Protein AF-0000000066416710 (afdb_homodimer)

Sequence (220 aa):
MKCLDQQCELRVQLLQDLQDFFRKKAEIEMDYSRNLEKLAERFLAKTRSTKDQQFKKDQNVLSPVNCWNLLLNQVKRESRDHTTLSDIYLNNIIPRFVQVSEDSGRLFKKMKCLDQQCELRVQLLQDLQDFFRKKAEIEMDYSRNLEKLAERFLAKTRSTKDQQFKKDQNVLSPVNCWNLLLNQVKRESRDHTTLSDIYLNNIIPRFVQVSEDSGRLFKK

Structure (mmCIF, N/CA/C/O backbone):
data_AF-0000000066416710-model_v1
#
loop_
_entity.id
_entity.type
_entity.pdbx_description
1 polymer 'SLIT-ROBO Rho GTPase activating protein 2'
#
loop_
_atom_site.group_PDB
_atom_site.id
_atom_site.type_symbol
_atom_site.label_atom_id
_atom_site.label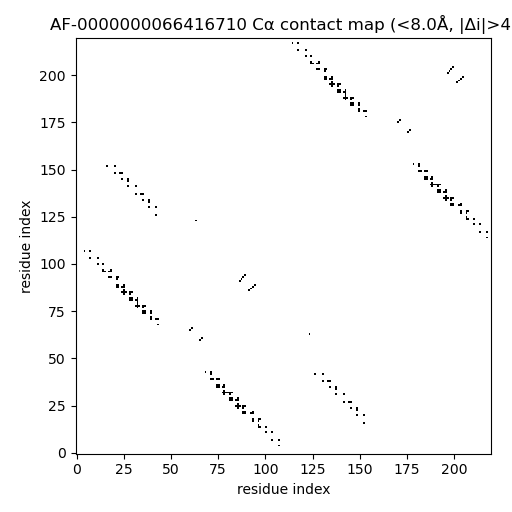_alt_id
_atom_site.label_comp_id
_atom_site.label_asym_id
_atom_site.label_entity_id
_atom_site.label_seq_id
_atom_site.pdbx_PDB_ins_code
_atom_site.Cartn_x
_atom_site.Cartn_y
_atom_site.Cartn_z
_atom_site.occupancy
_atom_site.B_iso_or_equiv
_atom_site.auth_seq_id
_atom_site.auth_comp_id
_atom_site.auth_asym_id
_atom_site.auth_atom_id
_atom_site.pdbx_PDB_model_num
ATOM 1 N N . MET A 1 1 ? 4.344 -41.875 -19.344 1 47.44 1 MET A N 1
ATOM 2 C CA . MET A 1 1 ? 4.949 -40.75 -20.094 1 47.44 1 MET A CA 1
ATOM 3 C C . MET A 1 1 ? 4.016 -3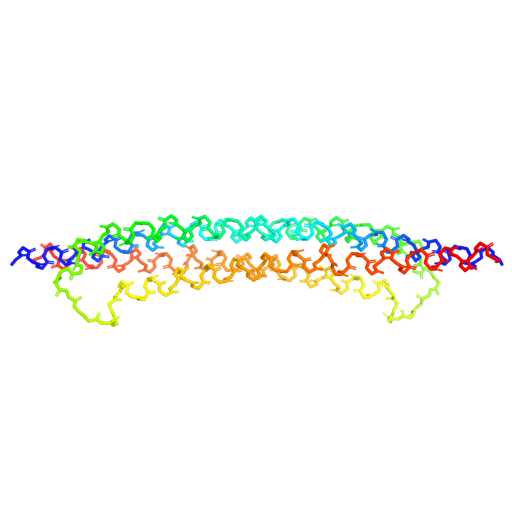9.562 -20.141 1 47.44 1 MET A C 1
ATOM 5 O O . MET A 1 1 ? 4.438 -38.438 -19.891 1 47.44 1 MET A O 1
ATOM 9 N N . LYS A 1 2 ? 2.686 -39.812 -20.438 1 57.19 2 LYS A N 1
ATOM 10 C CA . LYS A 1 2 ? 1.659 -38.812 -20.625 1 57.19 2 LYS A CA 1
ATOM 11 C C . LYS A 1 2 ? 1.357 -38.062 -19.328 1 57.19 2 LYS A C 1
ATOM 13 O O . LYS A 1 2 ? 1.222 -36.844 -19.297 1 57.19 2 LYS A O 1
ATOM 18 N N . CYS A 1 3 ? 1.235 -38.812 -18.297 1 53.5 3 CYS A N 1
ATOM 19 C CA . CYS A 1 3 ? 0.845 -38.281 -17 1 53.5 3 CYS A CA 1
ATOM 20 C C . CYS A 1 3 ? 1.902 -37.312 -16.469 1 53.5 3 CYS A C 1
ATOM 22 O O . CYS A 1 3 ? 1.572 -36.281 -15.914 1 53.5 3 CYS A O 1
ATOM 24 N N . LEU A 1 4 ? 3.213 -37.781 -16.688 1 58.97 4 LEU A N 1
ATOM 25 C CA . LEU A 1 4 ? 4.336 -36.938 -16.297 1 58.97 4 LEU A CA 1
ATOM 26 C C . LEU A 1 4 ? 4.316 -35.625 -17.078 1 58.97 4 LEU A C 1
ATOM 28 O O . LEU A 1 4 ? 4.594 -34.562 -16.516 1 58.97 4 LEU A O 1
ATOM 32 N N . ASP A 1 5 ? 3.648 -35.812 -18.297 1 69.94 5 ASP A N 1
ATOM 33 C CA . ASP A 1 5 ? 3.596 -34.625 -19.188 1 69.94 5 ASP A CA 1
ATOM 34 C C . ASP A 1 5 ? 2.541 -33.625 -18.719 1 69.94 5 ASP A C 1
ATOM 36 O O . ASP A 1 5 ? 2.787 -32.438 -18.703 1 69.94 5 ASP A O 1
ATOM 40 N N . GLN A 1 6 ? 1.438 -34.219 -18.266 1 70.81 6 GLN A N 1
ATOM 41 C CA . GLN A 1 6 ? 0.358 -33.344 -17.844 1 70.81 6 GLN A CA 1
ATOM 42 C C . GLN A 1 6 ? 0.73 -32.594 -16.562 1 70.81 6 GLN A C 1
ATOM 44 O O . GLN A 1 6 ? 0.44 -31.422 -16.406 1 70.81 6 GLN A O 1
ATOM 49 N N . GLN A 1 7 ? 1.409 -33.406 -15.633 1 71.19 7 GLN A N 1
ATOM 50 C CA . GLN A 1 7 ? 1.844 -32.781 -14.383 1 71.19 7 GLN A CA 1
ATOM 51 C C . GLN A 1 7 ? 2.881 -31.688 -14.633 1 71.19 7 GLN A C 1
ATOM 53 O O . GLN A 1 7 ? 2.857 -30.641 -13.977 1 71.19 7 GLN A O 1
ATOM 58 N N . CYS A 1 8 ? 3.736 -31.984 -15.578 1 72.25 8 CYS A N 1
ATOM 59 C CA . CYS A 1 8 ? 4.75 -30.984 -15.93 1 72.25 8 CYS A CA 1
ATOM 60 C C . CYS A 1 8 ? 4.109 -29.75 -16.531 1 72.25 8 CYS A C 1
ATOM 62 O O . CYS A 1 8 ? 4.512 -28.625 -16.234 1 72.25 8 CYS A O 1
ATOM 64 N N . GLU A 1 9 ? 3.092 -29.953 -17.375 1 76.5 9 GLU A N 1
ATOM 65 C CA . GLU A 1 9 ? 2.404 -28.844 -18.016 1 76.5 9 GLU A CA 1
ATOM 66 C C . GLU A 1 9 ? 1.688 -27.969 -16.984 1 76.5 9 GLU A C 1
ATOM 68 O O . GLU A 1 9 ? 1.707 -26.75 -17.078 1 76.5 9 GLU A O 1
ATOM 73 N N . LEU A 1 10 ? 1.124 -28.547 -16.016 1 76.06 10 LEU A N 1
ATOM 74 C CA . LEU A 1 10 ? 0.409 -27.828 -14.969 1 76.06 10 LEU A CA 1
ATOM 75 C C . LEU A 1 10 ? 1.374 -27.016 -14.117 1 76.06 10 LEU A C 1
ATOM 77 O O . LEU A 1 10 ? 1.062 -25.891 -13.719 1 76.06 10 LEU A O 1
ATOM 81 N N . ARG A 1 11 ? 2.555 -27.547 -13.898 1 76.56 11 ARG A N 1
ATOM 82 C CA . ARG A 1 11 ? 3.572 -26.859 -13.109 1 76.56 11 ARG A CA 1
ATOM 83 C C . ARG A 1 11 ? 4.098 -25.625 -13.852 1 76.56 11 ARG A C 1
ATOM 85 O O . ARG A 1 11 ? 4.285 -24.562 -13.25 1 76.56 11 ARG A O 1
ATOM 92 N N . VAL A 1 12 ? 4.293 -25.844 -15.133 1 81.94 12 VAL A N 1
ATOM 93 C CA . VAL A 1 12 ? 4.797 -24.75 -15.953 1 81.94 12 VAL A CA 1
ATOM 94 C C . VAL A 1 12 ? 3.754 -23.641 -16.031 1 81.94 12 VAL A C 1
ATOM 96 O O . VAL A 1 12 ? 4.094 -22.453 -15.961 1 81.94 12 VAL A O 1
ATOM 99 N N . GLN A 1 13 ? 2.545 -24.062 -16.141 1 85.69 13 GLN A N 1
ATOM 100 C CA . GLN A 1 13 ? 1.469 -23.078 -16.188 1 85.69 13 GLN A CA 1
ATOM 101 C C . GLN A 1 13 ? 1.371 -22.297 -14.883 1 85.69 13 GLN A C 1
ATOM 103 O O . GLN A 1 13 ? 1.13 -21.094 -14.883 1 85.69 13 GLN A O 1
ATOM 108 N N . LEU A 1 14 ? 1.543 -23.016 -13.797 1 86 14 LEU A N 1
ATOM 109 C CA . LEU A 1 14 ? 1.496 -22.375 -12.484 1 86 14 LEU A CA 1
ATOM 110 C C . LEU A 1 14 ? 2.635 -21.359 -12.336 1 86 14 LEU A C 1
ATOM 112 O O . LEU A 1 14 ? 2.432 -20.266 -11.82 1 86 14 LEU A O 1
ATOM 116 N N . LEU A 1 15 ? 3.738 -21.719 -12.805 1 87.94 15 LEU A N 1
ATOM 117 C CA . LEU A 1 15 ? 4.898 -20.828 -12.734 1 87.94 15 LEU A CA 1
ATOM 118 C C . LEU A 1 15 ? 4.684 -19.594 -13.586 1 87.94 15 LEU A C 1
ATOM 120 O O . LEU A 1 15 ? 5.098 -18.5 -13.203 1 87.94 15 LEU A O 1
ATOM 124 N N . GLN A 1 16 ? 4.051 -19.766 -14.711 1 91.25 16 GLN A N 1
ATOM 125 C CA . GLN A 1 16 ? 3.734 -18.625 -15.578 1 91.25 16 GLN A CA 1
ATOM 126 C C . GLN A 1 16 ? 2.719 -17.703 -14.914 1 91.25 16 GLN A C 1
ATOM 128 O O . GLN A 1 16 ? 2.84 -16.484 -14.992 1 91.25 16 GLN A O 1
ATOM 133 N N . ASP A 1 17 ? 1.771 -18.281 -14.305 1 92.88 17 ASP A N 1
ATOM 134 C CA . ASP A 1 17 ? 0.782 -17.484 -13.586 1 92.88 17 ASP A CA 1
ATOM 135 C C . ASP A 1 17 ? 1.43 -16.688 -12.445 1 92.88 17 ASP A C 1
ATOM 137 O O . ASP A 1 17 ? 1.095 -15.523 -12.227 1 92.88 17 ASP A O 1
ATOM 141 N N . LEU A 1 18 ? 2.312 -17.312 -11.766 1 93.88 18 LEU A N 1
ATOM 142 C CA . LEU A 1 18 ? 3.01 -16.656 -10.664 1 93.88 18 LEU A CA 1
ATOM 143 C C . LEU A 1 18 ? 3.857 -15.492 -11.18 1 93.88 18 LEU A C 1
ATOM 145 O O . LEU A 1 18 ? 3.881 -14.422 -10.57 1 93.88 18 LEU A O 1
ATOM 149 N N . GLN A 1 19 ? 4.52 -15.711 -12.297 1 95.38 19 GLN A N 1
ATOM 150 C CA . GLN A 1 19 ? 5.305 -14.641 -12.898 1 95.38 19 GLN A CA 1
ATOM 151 C C . GLN A 1 19 ? 4.422 -13.461 -13.281 1 95.38 19 GLN A C 1
ATOM 153 O O . GLN A 1 19 ? 4.742 -12.312 -12.969 1 95.38 19 GLN A O 1
ATOM 158 N N . ASP A 1 20 ? 3.346 -13.742 -13.914 1 96.94 20 ASP A N 1
ATOM 159 C CA . ASP A 1 20 ? 2.422 -12.688 -14.32 1 96.94 20 ASP A CA 1
ATOM 160 C C . ASP A 1 20 ? 1.847 -11.961 -13.109 1 96.94 20 ASP A C 1
ATOM 162 O O . ASP A 1 20 ? 1.701 -10.734 -13.125 1 96.94 20 ASP A O 1
ATOM 166 N N . PHE A 1 21 ? 1.507 -12.711 -12.117 1 97.75 21 PHE A N 1
ATOM 167 C CA . PHE A 1 21 ? 0.965 -12.156 -10.883 1 97.75 21 PHE A CA 1
ATOM 168 C C . PHE A 1 21 ? 1.953 -11.188 -10.25 1 97.75 21 PHE A C 1
ATOM 170 O O . PHE A 1 21 ? 1.602 -10.039 -9.945 1 97.75 21 PHE A O 1
ATOM 177 N N . PHE A 1 22 ? 3.162 -11.578 -10.078 1 98.12 22 PHE A N 1
ATOM 178 C CA . PHE A 1 22 ? 4.133 -10.742 -9.383 1 98.12 22 PHE A CA 1
ATOM 179 C C . PHE A 1 22 ? 4.551 -9.562 -10.25 1 98.12 22 PHE A C 1
ATOM 181 O O . PHE A 1 22 ? 4.922 -8.508 -9.734 1 98.12 22 PHE A O 1
ATOM 188 N N . ARG A 1 23 ? 4.492 -9.734 -11.57 1 98.19 23 ARG A N 1
ATOM 189 C CA . ARG A 1 23 ? 4.734 -8.594 -12.445 1 98.19 23 ARG A CA 1
ATOM 190 C C . ARG A 1 23 ? 3.688 -7.504 -12.227 1 98.19 23 ARG A C 1
ATOM 192 O O . ARG A 1 23 ? 4.027 -6.328 -12.078 1 98.19 23 ARG A O 1
ATOM 199 N N . LYS A 1 24 ? 2.479 -7.934 -12.156 1 98.62 24 LYS A N 1
ATOM 200 C CA . LYS A 1 24 ? 1.394 -6.977 -11.953 1 98.62 24 LYS A CA 1
ATOM 201 C C . LYS A 1 24 ? 1.428 -6.398 -10.539 1 98.62 24 LYS A C 1
ATOM 203 O O . LYS A 1 24 ? 1.164 -5.211 -10.344 1 98.62 24 LYS A O 1
ATOM 208 N N . LYS A 1 25 ? 1.761 -7.246 -9.594 1 98.69 25 LYS A N 1
ATOM 209 C CA . LYS A 1 25 ? 1.896 -6.754 -8.227 1 98.69 25 LYS A CA 1
ATOM 210 C C . LYS A 1 25 ? 2.992 -5.695 -8.133 1 98.69 25 LYS A C 1
ATOM 212 O O . LYS A 1 25 ? 2.84 -4.699 -7.426 1 98.69 25 LYS A O 1
ATOM 217 N N . ALA A 1 26 ? 4.062 -5.926 -8.875 1 98.69 26 ALA A N 1
ATOM 218 C CA . ALA A 1 26 ? 5.152 -4.953 -8.906 1 98.69 26 ALA A CA 1
ATOM 219 C C . ALA A 1 26 ? 4.68 -3.613 -9.453 1 98.69 26 ALA A C 1
ATOM 221 O O . ALA A 1 26 ? 5.035 -2.557 -8.922 1 98.69 26 ALA A O 1
ATOM 222 N N . GLU A 1 27 ? 3.912 -3.621 -10.469 1 98.75 27 GLU A N 1
ATOM 223 C CA . GLU A 1 27 ? 3.369 -2.402 -11.062 1 98.75 27 GLU A CA 1
ATOM 224 C C . GLU A 1 27 ? 2.477 -1.658 -10.078 1 98.75 27 GLU A C 1
ATOM 226 O O . GLU A 1 27 ? 2.555 -0.433 -9.961 1 98.75 27 GLU A O 1
ATOM 231 N N . ILE A 1 28 ? 1.652 -2.365 -9.406 1 98.88 28 ILE A N 1
ATOM 232 C CA . ILE A 1 28 ? 0.731 -1.782 -8.438 1 98.88 28 ILE A CA 1
ATOM 233 C C . ILE A 1 28 ? 1.52 -1.128 -7.305 1 98.88 28 ILE A C 1
ATOM 235 O O . ILE A 1 28 ? 1.223 0.001 -6.902 1 98.88 28 ILE A O 1
ATOM 239 N N . GLU A 1 29 ? 2.543 -1.861 -6.809 1 98.81 29 GLU A N 1
ATOM 240 C CA . GLU A 1 29 ? 3.383 -1.324 -5.746 1 98.81 29 GLU A CA 1
ATOM 241 C C . GLU A 1 29 ? 4.098 -0.053 -6.195 1 98.81 29 GLU A C 1
ATOM 243 O O . GLU A 1 29 ? 4.215 0.905 -5.426 1 98.81 29 GLU A O 1
ATOM 248 N N . MET A 1 30 ? 4.539 -0.043 -7.391 1 98.75 30 MET A N 1
ATOM 249 C CA . MET A 1 30 ? 5.246 1.113 -7.934 1 98.75 30 MET A CA 1
ATOM 250 C C . MET A 1 30 ? 4.309 2.311 -8.062 1 98.75 30 MET A C 1
ATOM 252 O O . MET A 1 30 ? 4.684 3.436 -7.723 1 98.75 30 MET A O 1
ATOM 256 N N . ASP A 1 31 ? 3.166 2.078 -8.578 1 98.81 31 ASP A N 1
ATOM 257 C CA . ASP A 1 31 ? 2.184 3.148 -8.727 1 98.81 31 ASP A CA 1
ATOM 258 C C . ASP A 1 31 ? 1.796 3.725 -7.363 1 98.81 31 ASP A C 1
ATOM 260 O O . ASP A 1 31 ? 1.66 4.941 -7.215 1 98.81 31 ASP A O 1
ATOM 264 N N . TYR A 1 32 ? 1.574 2.902 -6.43 1 98.88 32 TYR A N 1
ATOM 265 C CA . TYR A 1 32 ? 1.278 3.301 -5.059 1 98.88 32 TYR A CA 1
ATOM 266 C C . TYR A 1 32 ? 2.41 4.141 -4.477 1 98.88 32 TYR A C 1
ATOM 268 O O . TYR A 1 32 ? 2.172 5.219 -3.928 1 98.88 32 TYR A O 1
ATOM 276 N N . SER A 1 33 ? 3.629 3.641 -4.672 1 98.81 33 SER A N 1
ATOM 277 C CA . SER A 1 33 ? 4.82 4.348 -4.207 1 98.81 33 SER A CA 1
ATOM 278 C C . SER A 1 33 ? 4.906 5.746 -4.812 1 98.81 33 SER A C 1
ATOM 280 O O . SER A 1 33 ? 5.125 6.723 -4.094 1 98.81 33 SER A O 1
ATOM 282 N N . ARG A 1 34 ? 4.703 5.848 -6.07 1 98.75 34 ARG A N 1
ATOM 283 C CA . ARG A 1 34 ? 4.793 7.117 -6.777 1 98.75 34 ARG A CA 1
ATOM 284 C C . ARG A 1 34 ? 3.756 8.109 -6.258 1 98.75 34 ARG A C 1
ATOM 286 O O . ARG A 1 34 ? 4.059 9.289 -6.074 1 98.75 34 ARG A O 1
ATOM 293 N N . ASN A 1 35 ? 2.566 7.617 -6.02 1 98.75 35 ASN A N 1
ATOM 294 C CA . ASN A 1 35 ? 1.495 8.477 -5.535 1 98.75 35 ASN A CA 1
ATOM 295 C C . ASN A 1 35 ? 1.774 8.977 -4.121 1 98.75 35 ASN A C 1
ATOM 297 O O . ASN A 1 35 ? 1.508 10.141 -3.801 1 98.75 35 ASN A O 1
ATOM 301 N N . LEU A 1 36 ? 2.316 8.117 -3.279 1 98.62 36 LEU A N 1
ATOM 302 C CA . LEU A 1 36 ? 2.701 8.523 -1.931 1 98.62 36 LEU A CA 1
ATOM 303 C C . LEU A 1 36 ? 3.814 9.562 -1.97 1 98.62 36 LEU A C 1
ATOM 305 O O . LEU A 1 36 ? 3.785 10.539 -1.212 1 98.62 36 LEU A O 1
ATOM 309 N N . GLU A 1 37 ? 4.77 9.328 -2.873 1 98.5 37 GLU A N 1
ATOM 310 C CA . GLU A 1 37 ? 5.887 10.258 -3.004 1 98.5 37 GLU A CA 1
ATOM 311 C C . GLU A 1 37 ? 5.406 11.633 -3.453 1 98.5 37 GLU A C 1
ATOM 313 O O . GLU A 1 37 ? 5.793 12.648 -2.875 1 98.5 37 GLU A O 1
ATOM 318 N N . LYS A 1 38 ? 4.57 11.641 -4.441 1 98.44 38 LYS A N 1
ATOM 319 C CA . LYS A 1 38 ? 4 12.891 -4.941 1 98.44 38 LYS A CA 1
ATOM 320 C C . LYS A 1 38 ? 3.229 13.617 -3.846 1 98.44 38 LYS A C 1
ATOM 322 O O . LYS A 1 38 ? 3.334 14.836 -3.713 1 98.44 38 LYS A O 1
ATOM 327 N N . LEU A 1 39 ? 2.477 12.898 -3.064 1 98.25 39 LEU A N 1
ATOM 328 C CA . LEU A 1 39 ? 1.706 13.461 -1.962 1 98.25 39 LEU A CA 1
ATOM 329 C C . LEU A 1 39 ? 2.625 14.102 -0.928 1 98.25 39 LEU A C 1
ATOM 331 O O . LEU A 1 39 ? 2.422 15.258 -0.544 1 98.25 39 LEU A O 1
ATOM 335 N N . ALA A 1 40 ? 3.605 13.375 -0.473 1 97.81 40 ALA A N 1
ATOM 336 C CA . ALA A 1 40 ? 4.531 13.891 0.531 1 97.81 40 ALA A CA 1
ATOM 337 C C . ALA A 1 40 ? 5.258 15.133 0.023 1 97.81 40 ALA A C 1
ATOM 339 O O . ALA A 1 40 ? 5.375 16.125 0.742 1 97.81 40 ALA A O 1
ATOM 340 N N . GLU A 1 41 ? 5.703 15.125 -1.232 1 96.81 41 GLU A N 1
ATOM 341 C CA . GLU A 1 41 ? 6.465 16.219 -1.821 1 96.81 41 GLU A CA 1
ATOM 342 C C . GLU A 1 41 ? 5.621 17.484 -1.915 1 96.81 41 GLU A C 1
ATOM 344 O O . GLU A 1 41 ? 6.121 18.594 -1.685 1 96.81 41 GLU A O 1
ATOM 349 N N . ARG A 1 42 ? 4.406 17.375 -2.297 1 96.12 42 ARG A N 1
ATOM 350 C CA . ARG A 1 42 ? 3.492 18.5 -2.398 1 96.12 42 ARG A CA 1
ATOM 351 C C . ARG A 1 42 ? 3.402 19.25 -1.075 1 96.12 42 ARG A C 1
ATOM 353 O O . ARG A 1 42 ? 3.527 20.484 -1.041 1 96.12 42 ARG A O 1
ATOM 360 N N . PHE A 1 43 ? 3.338 18.547 0.017 1 95.19 43 PHE A N 1
ATOM 361 C CA . PHE A 1 43 ? 3.096 19.203 1.295 1 95.19 43 PHE A CA 1
ATOM 362 C C . PHE A 1 43 ? 4.41 19.578 1.968 1 95.19 43 PHE A C 1
ATOM 364 O O . PHE A 1 43 ? 4.469 20.547 2.729 1 95.19 43 PHE A O 1
ATOM 371 N N . LEU A 1 44 ? 5.469 18.844 1.673 1 92.81 44 LEU A N 1
ATOM 372 C CA . LEU A 1 44 ? 6.789 19.266 2.143 1 92.81 44 LEU A CA 1
ATOM 373 C C . LEU A 1 44 ? 7.184 20.594 1.527 1 92.81 44 LEU A C 1
ATOM 375 O O . LEU A 1 44 ? 7.77 21.453 2.203 1 92.81 44 LEU A O 1
ATOM 379 N N . ALA A 1 45 ? 6.902 20.797 0.284 1 90.88 45 ALA A N 1
ATOM 380 C CA . ALA A 1 45 ? 7.188 22.047 -0.398 1 90.88 45 ALA A CA 1
ATOM 381 C C . ALA A 1 45 ? 6.422 23.203 0.24 1 90.88 45 ALA A C 1
ATOM 383 O O . ALA A 1 45 ? 6.965 24.297 0.421 1 90.88 45 ALA A O 1
ATOM 384 N N . LYS A 1 46 ? 5.215 23 0.639 1 86.06 46 LYS A N 1
ATOM 385 C CA . LYS A 1 46 ? 4.383 24 1.289 1 86.06 46 LYS A CA 1
ATOM 386 C C . LYS A 1 46 ? 4.941 24.375 2.658 1 86.06 46 LYS A C 1
ATOM 388 O O . LYS A 1 46 ? 4.941 25.547 3.035 1 86.06 46 LYS A O 1
ATOM 393 N N . THR A 1 47 ? 5.402 23.391 3.404 1 81.25 47 THR A N 1
ATOM 394 C CA . THR A 1 47 ? 5.945 23.609 4.738 1 81.25 47 THR A CA 1
ATOM 395 C C . THR A 1 47 ? 7.223 24.438 4.672 1 81.25 47 THR A C 1
ATOM 397 O O . THR A 1 47 ? 7.453 25.297 5.523 1 81.25 47 THR A O 1
ATOM 400 N N . ARG A 1 48 ? 8.039 24.219 3.758 1 78.19 48 ARG A N 1
ATOM 401 C CA . ARG A 1 48 ? 9.281 24.953 3.572 1 78.19 48 ARG A CA 1
ATOM 402 C C . ARG A 1 48 ? 9.008 26.422 3.254 1 78.19 48 ARG A C 1
ATOM 404 O O . ARG A 1 48 ? 9.656 27.312 3.795 1 78.19 48 ARG A O 1
ATOM 411 N N . SER A 1 49 ? 8.031 26.609 2.533 1 72.81 49 SER A N 1
ATOM 412 C CA . SER A 1 49 ? 7.66 27.969 2.168 1 72.81 49 SER A CA 1
ATOM 413 C C . SER A 1 49 ? 7.102 28.734 3.367 1 72.81 49 SER A C 1
ATOM 415 O O . SER A 1 49 ? 7.406 29.906 3.557 1 72.81 49 SER A O 1
ATOM 417 N N . THR A 1 50 ? 6.367 28.031 4.293 1 65.69 50 THR A N 1
ATOM 418 C CA . THR A 1 50 ? 5.77 28.625 5.477 1 65.69 50 THR A CA 1
ATOM 419 C C . THR A 1 50 ? 6.816 28.828 6.57 1 65.69 50 THR A C 1
ATOM 421 O O . THR A 1 50 ? 6.793 29.828 7.285 1 65.69 50 THR A O 1
ATOM 424 N N . LYS A 1 51 ? 7.668 27.766 6.875 1 61.91 51 LYS A N 1
ATOM 425 C CA . LYS A 1 51 ? 8.742 27.859 7.863 1 61.91 51 LYS A CA 1
ATOM 426 C C . LYS A 1 51 ? 9.625 29.078 7.613 1 61.91 51 LYS A C 1
ATOM 428 O O . LYS A 1 51 ? 10.008 29.781 8.555 1 61.91 51 LYS A O 1
ATOM 433 N N . ASP A 1 52 ? 10.023 29.188 6.395 1 57.5 52 ASP A N 1
ATOM 434 C CA . ASP A 1 52 ? 10.82 30.359 6.078 1 57.5 52 ASP A CA 1
ATOM 435 C C . ASP A 1 52 ? 10.148 31.641 6.59 1 57.5 52 ASP A C 1
ATOM 437 O O . ASP A 1 52 ? 10.82 32.562 7.027 1 57.5 52 ASP A O 1
ATOM 441 N N . GLN A 1 53 ? 8.828 31.438 6.809 1 54.31 53 GLN A N 1
ATOM 442 C CA . GLN A 1 53 ? 8.109 32.625 7.273 1 54.31 53 GLN A CA 1
ATOM 443 C C . GLN A 1 53 ? 8.016 32.625 8.797 1 54.31 53 GLN A C 1
ATOM 445 O O . GLN A 1 53 ? 8.062 33.719 9.414 1 54.31 53 GLN A O 1
ATOM 450 N N . GLN A 1 54 ? 7.824 31.281 9.328 1 54 54 GLN A N 1
ATOM 451 C CA . GLN A 1 54 ? 7.551 31.172 10.758 1 54 54 GLN A CA 1
ATOM 452 C C . GLN A 1 54 ? 8.844 31.047 11.555 1 54 54 GLN A C 1
ATOM 454 O O . GLN A 1 54 ? 8.836 31.141 12.789 1 54 54 GLN A O 1
ATOM 459 N N . PHE A 1 55 ? 9.852 30.141 11.117 1 50.97 55 PHE A N 1
ATOM 460 C CA . PHE A 1 55 ? 11.023 29.922 11.953 1 50.97 55 PHE A CA 1
ATOM 461 C C . PHE A 1 55 ? 11.477 31.219 12.609 1 50.97 55 PHE A C 1
ATOM 463 O O . PHE A 1 55 ? 12.398 31.219 13.422 1 50.97 55 PHE A O 1
ATOM 470 N N . LYS A 1 56 ? 11.273 32.344 12.086 1 49.41 56 LYS A N 1
ATOM 471 C CA . LYS A 1 56 ? 11.93 33.344 12.898 1 49.41 56 LYS A CA 1
ATOM 472 C C . LYS A 1 56 ? 11.43 33.312 14.344 1 49.41 56 LYS A C 1
ATOM 474 O O . LYS A 1 56 ? 12.117 33.781 15.258 1 49.41 56 LYS A O 1
ATOM 479 N N . LYS A 1 57 ? 10.164 32.844 14.609 1 48.53 57 LYS A N 1
ATOM 480 C CA . LYS A 1 57 ? 9.758 33.188 15.969 1 48.53 57 LYS A CA 1
ATOM 481 C C . LYS A 1 57 ? 9.812 31.969 16.891 1 48.53 57 LYS A C 1
ATOM 483 O O . LYS A 1 57 ? 10.227 32.094 18.047 1 48.53 57 LYS A O 1
ATOM 488 N N . ASP A 1 58 ? 8.961 30.781 16.828 1 51.44 58 ASP A N 1
ATOM 489 C CA . ASP A 1 58 ? 8.656 29.859 17.922 1 51.44 58 ASP A CA 1
ATOM 490 C C . ASP A 1 58 ? 9.484 28.578 17.812 1 51.44 58 ASP A C 1
ATOM 492 O O . ASP A 1 58 ? 9.367 27.844 16.828 1 51.44 58 ASP A O 1
ATOM 496 N N . GLN A 1 59 ? 10.711 28.406 18.469 1 47.16 59 GLN A N 1
ATOM 497 C CA . GLN A 1 59 ? 11.703 27.359 18.719 1 47.16 59 GLN A CA 1
ATOM 498 C C . GLN A 1 59 ? 11.047 26.094 19.266 1 47.16 59 GLN A C 1
ATOM 500 O O . GLN A 1 59 ? 11.742 25.141 19.641 1 47.16 59 GLN A O 1
ATOM 505 N N . ASN A 1 60 ? 9.758 25.938 19.75 1 49.06 60 ASN A N 1
ATOM 506 C CA . ASN A 1 60 ? 9.289 24.781 20.5 1 49.06 60 ASN A CA 1
ATOM 507 C C . ASN A 1 60 ? 9.188 23.531 19.641 1 49.06 60 ASN A C 1
ATOM 509 O O . ASN A 1 60 ? 8.523 23.547 18.594 1 49.06 60 ASN A O 1
ATOM 513 N N . VAL A 1 61 ? 10.07 22.594 19.656 1 49.91 61 VAL A N 1
ATOM 514 C CA . VAL A 1 61 ? 10.297 21.312 19.016 1 49.91 61 VAL A CA 1
ATOM 515 C C . VAL A 1 61 ? 8.961 20.609 18.766 1 49.91 61 VAL A C 1
ATOM 517 O O . VAL A 1 61 ? 8.758 20 17.703 1 49.91 61 VAL A O 1
ATOM 520 N N . LEU A 1 62 ? 8.062 20.297 19.922 1 54.19 62 LEU A N 1
ATOM 521 C CA . LEU A 1 62 ? 6.805 19.578 19.781 1 54.19 62 LEU A CA 1
ATOM 522 C C . LEU A 1 62 ? 5.77 20.422 19.047 1 54.19 62 LEU A C 1
ATOM 524 O O . LEU A 1 62 ? 4.566 20.297 19.297 1 54.19 62 LEU A O 1
ATOM 528 N N . SER A 1 63 ? 6.172 21.234 18.172 1 73.31 63 SER A N 1
ATOM 529 C CA . SER A 1 63 ? 5.395 22.188 17.391 1 73.31 63 SER A CA 1
ATOM 530 C C . SER A 1 63 ? 4.531 21.484 16.359 1 73.31 63 SER A C 1
ATOM 532 O O . SER A 1 63 ? 4.879 20.406 15.883 1 73.31 63 SER A O 1
ATOM 534 N N . PRO A 1 64 ? 3.291 21.562 16.391 1 76.62 64 PRO A N 1
ATOM 535 C CA . PRO A 1 64 ? 2.396 21.047 15.344 1 76.62 64 PRO A CA 1
ATOM 536 C C . PRO A 1 64 ? 3.072 20.953 13.977 1 76.62 64 PRO A C 1
ATOM 538 O O . PRO A 1 64 ? 2.809 20.016 13.219 1 76.62 64 PRO A O 1
ATOM 541 N N . VAL A 1 65 ? 4.152 21.75 13.828 1 75.56 65 VAL A N 1
ATOM 542 C CA . VAL A 1 65 ? 4.848 21.766 12.547 1 75.56 65 VAL A CA 1
ATOM 543 C C . VAL A 1 65 ? 5.832 20.594 12.477 1 75.56 65 VAL A C 1
ATOM 545 O O . VAL A 1 65 ? 5.984 19.969 11.43 1 75.56 65 VAL A O 1
ATOM 548 N N . ASN A 1 66 ? 6.457 20.328 13.617 1 81.88 66 ASN A N 1
ATOM 549 C CA . ASN A 1 66 ? 7.379 19.203 13.672 1 81.88 66 ASN A CA 1
ATOM 550 C C . ASN A 1 66 ? 6.652 17.875 13.484 1 81.88 66 ASN A C 1
ATOM 552 O O . ASN A 1 66 ? 7.137 17 12.773 1 81.88 66 ASN A O 1
ATOM 556 N N . CYS A 1 67 ? 5.551 17.766 14.172 1 83.44 67 CYS A N 1
ATOM 557 C CA . CYS A 1 67 ? 4.75 16.547 14.016 1 83.44 67 CYS A CA 1
ATOM 558 C C . CYS A 1 67 ? 4.316 16.359 12.57 1 83.44 67 CYS A C 1
ATOM 560 O O . CYS A 1 67 ? 4.332 15.25 12.055 1 83.44 67 CYS A O 1
ATOM 562 N N . TRP A 1 68 ? 3.982 17.438 11.906 1 89.62 68 TRP A N 1
ATOM 563 C CA . TRP A 1 68 ? 3.596 17.438 10.5 1 89.62 68 TRP A CA 1
ATOM 564 C C . TRP A 1 68 ? 4.754 16.969 9.625 1 89.62 68 TRP A C 1
ATOM 566 O O . TRP A 1 68 ? 4.582 16.109 8.758 1 89.62 68 TRP A O 1
ATOM 576 N N . ASN A 1 69 ? 5.879 17.406 9.914 1 87.69 69 ASN A N 1
ATOM 577 C CA . ASN A 1 69 ? 7.066 17.016 9.164 1 87.69 69 ASN A CA 1
ATOM 578 C C . ASN A 1 69 ? 7.395 15.531 9.359 1 87.69 69 ASN A C 1
ATOM 580 O O . ASN A 1 69 ? 7.801 14.852 8.414 1 87.69 69 ASN A O 1
ATOM 584 N N . LEU A 1 70 ? 7.254 15.102 10.555 1 90.69 70 LEU A N 1
ATOM 585 C CA . LEU A 1 70 ? 7.492 13.695 10.844 1 90.69 70 LEU A CA 1
ATOM 586 C C . LEU A 1 70 ? 6.523 12.805 10.07 1 90.69 70 LEU A C 1
ATOM 588 O O . LEU A 1 70 ? 6.926 11.781 9.516 1 90.69 70 LEU A O 1
ATOM 592 N N . LEU A 1 71 ? 5.266 13.211 10.023 1 94.38 71 LEU A N 1
ATOM 593 C CA . LEU A 1 71 ? 4.246 12.469 9.289 1 94.38 71 LEU A CA 1
ATOM 594 C C . LEU A 1 71 ? 4.602 12.375 7.812 1 94.38 71 LEU A C 1
ATOM 596 O O . LEU A 1 71 ? 4.562 11.289 7.227 1 94.38 71 LEU A O 1
ATOM 600 N N . LEU A 1 72 ? 5.031 13.43 7.242 1 96.31 72 LEU A N 1
ATOM 601 C CA . LEU A 1 72 ? 5.352 13.469 5.82 1 96.31 72 LEU A CA 1
ATOM 602 C C . LEU A 1 72 ? 6.578 12.617 5.516 1 96.31 72 LEU A C 1
ATOM 604 O O . LEU A 1 72 ? 6.621 11.922 4.496 1 96.31 72 LEU A O 1
ATOM 608 N N . ASN A 1 73 ? 7.492 12.664 6.469 1 95.94 73 ASN A N 1
ATOM 609 C CA . ASN A 1 73 ? 8.672 11.828 6.293 1 95.94 73 ASN A CA 1
ATOM 610 C C . ASN A 1 73 ? 8.328 10.344 6.379 1 95.94 73 ASN A C 1
ATOM 612 O O . ASN A 1 73 ? 8.93 9.523 5.68 1 95.94 73 ASN A O 1
ATOM 616 N N . GLN A 1 74 ? 7.453 10.031 7.262 1 96.81 74 GLN A N 1
ATOM 617 C CA . GLN A 1 74 ? 6.992 8.656 7.344 1 96.81 74 GLN A CA 1
ATOM 618 C C . GLN A 1 74 ? 6.336 8.211 6.043 1 96.81 74 GLN A C 1
ATOM 620 O O . GLN A 1 74 ? 6.512 7.074 5.602 1 96.81 74 GLN A O 1
ATOM 625 N N . VAL A 1 75 ? 5.574 9.016 5.391 1 98.44 75 VAL A N 1
ATOM 626 C CA . VAL A 1 75 ? 4.941 8.703 4.117 1 98.44 75 VAL A CA 1
ATOM 627 C C . VAL A 1 75 ? 6.008 8.469 3.049 1 98.44 75 VAL A C 1
ATOM 629 O O . VAL A 1 75 ? 5.902 7.539 2.248 1 98.44 75 VAL A O 1
ATOM 632 N N . LYS A 1 76 ? 7.051 9.25 3.062 1 98.12 76 LYS A N 1
ATOM 633 C CA . LYS A 1 76 ? 8.164 9.062 2.137 1 98.12 76 LYS A CA 1
ATOM 634 C C . LYS A 1 76 ? 8.836 7.711 2.357 1 98.12 76 LYS A C 1
ATOM 636 O O . LYS A 1 76 ? 9.211 7.031 1.396 1 98.12 76 LYS A O 1
ATOM 641 N N . ARG A 1 77 ? 8.984 7.375 3.6 1 98.38 77 ARG A N 1
ATOM 642 C CA . ARG A 1 77 ? 9.57 6.078 3.92 1 98.38 77 ARG A CA 1
ATOM 643 C C . ARG A 1 77 ? 8.695 4.938 3.406 1 98.38 77 ARG A C 1
ATOM 645 O O . ARG A 1 77 ? 9.203 3.973 2.826 1 98.38 77 ARG A O 1
ATOM 652 N N . GLU A 1 78 ? 7.418 5.066 3.648 1 97.88 78 GLU A N 1
ATOM 653 C CA . GLU A 1 78 ? 6.477 4.078 3.129 1 97.88 78 GLU A CA 1
ATOM 654 C C . GLU A 1 78 ? 6.59 3.955 1.612 1 97.88 78 GLU A C 1
ATOM 656 O O . GLU A 1 78 ? 6.598 2.848 1.073 1 97.88 78 GLU A O 1
ATOM 661 N N . SER A 1 79 ? 6.676 5.055 0.962 1 98.75 79 SER A N 1
ATOM 662 C CA . SER A 1 79 ? 6.848 5.066 -0.487 1 98.75 79 SER A CA 1
ATOM 663 C C . SER A 1 79 ? 8.094 4.297 -0.903 1 98.75 79 SER A C 1
ATOM 665 O O . SER A 1 79 ? 8.039 3.432 -1.778 1 98.75 79 SER A O 1
ATOM 667 N N . ARG A 1 80 ? 9.211 4.539 -0.283 1 98.44 80 ARG A N 1
ATOM 668 C CA . ARG A 1 80 ? 10.477 3.875 -0.598 1 98.44 80 ARG A CA 1
ATOM 669 C C . ARG A 1 80 ? 10.375 2.371 -0.374 1 98.44 80 ARG A C 1
ATOM 671 O O . ARG A 1 80 ? 10.875 1.583 -1.176 1 98.44 80 ARG A O 1
ATOM 678 N N . ASP A 1 81 ? 9.734 1.973 0.697 1 98.31 81 ASP A N 1
ATOM 679 C CA . ASP A 1 81 ? 9.555 0.556 1.001 1 98.31 81 ASP A CA 1
ATOM 680 C C . ASP A 1 81 ? 8.781 -0.15 -0.111 1 98.31 81 ASP A C 1
ATOM 682 O O . ASP A 1 81 ? 9.133 -1.267 -0.502 1 98.31 81 ASP A O 1
ATOM 686 N N . HIS A 1 82 ? 7.809 0.466 -0.603 1 98.25 82 HIS A N 1
ATOM 687 C CA . HIS A 1 82 ? 7.012 -0.153 -1.656 1 98.25 82 HIS A CA 1
ATOM 688 C C . HIS A 1 82 ? 7.77 -0.178 -2.979 1 98.25 82 HIS A C 1
ATOM 690 O O . HIS A 1 82 ? 7.625 -1.117 -3.766 1 98.25 82 HIS A O 1
ATOM 696 N N . THR A 1 83 ? 8.594 0.893 -3.221 1 98.69 83 THR A N 1
ATOM 697 C CA . THR A 1 83 ? 9.477 0.854 -4.375 1 98.69 83 THR A CA 1
ATOM 698 C C . THR A 1 83 ? 10.43 -0.338 -4.289 1 98.69 83 THR A C 1
ATOM 700 O O . THR A 1 83 ? 10.625 -1.054 -5.273 1 98.69 83 THR A O 1
ATOM 703 N N . THR A 1 84 ? 10.969 -0.553 -3.172 1 98.62 84 THR A N 1
ATOM 704 C CA . THR A 1 84 ? 11.875 -1.671 -2.934 1 98.62 84 THR A CA 1
ATOM 705 C C . THR A 1 84 ? 11.164 -3.002 -3.145 1 98.62 84 THR A C 1
ATOM 707 O O . THR A 1 84 ? 11.719 -3.928 -3.738 1 98.62 84 THR A O 1
ATOM 710 N N . LEU A 1 85 ? 9.945 -3.131 -2.666 1 97.56 85 LEU A N 1
ATOM 711 C CA . LEU A 1 85 ? 9.156 -4.344 -2.848 1 97.56 85 LEU A CA 1
ATOM 712 C C . LEU A 1 85 ? 8.938 -4.637 -4.328 1 97.56 85 LEU A C 1
ATOM 714 O O . LEU A 1 85 ? 9.117 -5.773 -4.773 1 97.56 85 LEU A O 1
ATOM 718 N N . SER A 1 86 ? 8.547 -3.596 -5.055 1 98.5 86 SER A N 1
ATOM 719 C CA . SER A 1 86 ? 8.391 -3.736 -6.496 1 98.5 86 SER A CA 1
ATOM 720 C C . SER A 1 86 ? 9.664 -4.27 -7.141 1 98.5 86 SER A C 1
ATOM 722 O O . SER A 1 86 ? 9.617 -5.215 -7.934 1 98.5 86 SER A O 1
ATOM 724 N N . ASP A 1 87 ? 10.758 -3.73 -6.73 1 98.31 87 ASP A N 1
ATOM 725 C CA . ASP A 1 87 ? 12.055 -4.141 -7.266 1 98.31 87 ASP A CA 1
ATOM 726 C C . ASP A 1 87 ? 12.352 -5.598 -6.93 1 98.31 87 ASP A C 1
ATOM 728 O O . ASP A 1 87 ? 12.883 -6.336 -7.762 1 98.31 87 ASP A O 1
ATOM 732 N N . ILE A 1 88 ? 12.141 -6.031 -5.785 1 98.44 88 ILE A N 1
ATOM 733 C CA . ILE A 1 88 ? 12.383 -7.398 -5.344 1 98.44 88 ILE A CA 1
ATOM 734 C C . ILE A 1 88 ? 11.539 -8.367 -6.172 1 98.44 88 ILE A C 1
ATOM 736 O O . ILE A 1 88 ? 12.016 -9.422 -6.582 1 98.44 88 ILE A O 1
ATOM 740 N N . TYR A 1 89 ? 10.273 -7.973 -6.473 1 98.12 89 TYR A N 1
ATOM 741 C CA . TYR A 1 89 ? 9.422 -8.812 -7.309 1 98.12 89 TYR A CA 1
ATOM 742 C C . TYR A 1 89 ? 10.023 -8.984 -8.695 1 98.12 89 TYR A C 1
ATOM 744 O O . TYR A 1 89 ? 10.148 -10.102 -9.195 1 98.12 89 TYR A O 1
ATOM 752 N N . LEU A 1 90 ? 10.414 -7.891 -9.258 1 98.12 90 LEU A N 1
ATOM 753 C CA . LEU A 1 90 ? 10.852 -7.859 -10.648 1 98.12 90 LEU A CA 1
ATOM 754 C C . LEU A 1 90 ? 12.227 -8.5 -10.805 1 98.12 90 LEU A C 1
ATOM 756 O O . LEU A 1 90 ? 12.484 -9.203 -11.781 1 98.12 90 LEU A O 1
ATOM 760 N N . ASN A 1 91 ? 13.047 -8.344 -9.781 1 97.31 91 ASN A N 1
ATOM 761 C CA . ASN A 1 91 ? 14.461 -8.664 -10 1 97.31 91 ASN A CA 1
ATOM 762 C C . ASN A 1 91 ? 14.891 -9.875 -9.18 1 97.31 91 ASN A C 1
ATOM 764 O O . ASN A 1 91 ? 15.977 -10.422 -9.406 1 97.31 91 ASN A O 1
ATOM 768 N N . ASN A 1 92 ? 14.125 -10.25 -8.258 1 95.69 92 ASN A N 1
ATOM 769 C CA . ASN A 1 92 ? 14.508 -11.383 -7.418 1 95.69 92 ASN A CA 1
ATOM 770 C C . ASN A 1 92 ? 13.508 -12.531 -7.539 1 95.69 92 ASN A C 1
ATOM 772 O O . ASN A 1 92 ? 13.883 -13.664 -7.852 1 95.69 92 ASN A O 1
ATOM 776 N N . ILE A 1 93 ? 12.273 -12.266 -7.496 1 95.75 93 ILE A N 1
ATOM 777 C CA . ILE A 1 93 ? 11.258 -13.312 -7.41 1 95.75 93 ILE A CA 1
ATOM 778 C C . ILE A 1 93 ? 10.977 -13.875 -8.805 1 95.75 93 ILE A C 1
ATOM 780 O O . ILE A 1 93 ? 11.117 -15.078 -9.031 1 95.75 93 ILE A O 1
ATOM 784 N N . ILE A 1 94 ? 10.68 -13.023 -9.766 1 96.56 94 ILE A N 1
ATOM 785 C CA . ILE A 1 94 ? 10.273 -13.445 -11.102 1 96.56 94 ILE A CA 1
ATOM 786 C C . ILE A 1 94 ? 11.406 -14.219 -11.766 1 96.56 94 ILE A C 1
ATOM 788 O O . ILE A 1 94 ? 11.195 -15.305 -12.312 1 96.56 94 ILE A O 1
ATOM 792 N N . PRO A 1 95 ? 12.656 -13.734 -11.719 1 95.94 95 PRO A N 1
ATOM 793 C CA . PRO A 1 95 ? 13.75 -14.492 -12.344 1 95.94 95 PRO A CA 1
ATOM 794 C C . PRO A 1 95 ? 13.883 -15.906 -11.781 1 95.94 95 PRO A C 1
ATOM 796 O O . PRO A 1 95 ? 14.25 -16.828 -12.516 1 95.94 95 PRO A O 1
ATOM 799 N N . ARG A 1 96 ? 13.539 -16.188 -10.508 1 93.62 96 ARG A N 1
ATOM 800 C CA . ARG A 1 96 ? 13.602 -17.516 -9.906 1 93.62 96 ARG A CA 1
ATOM 801 C C . ARG A 1 96 ? 12.539 -18.438 -10.508 1 93.62 96 ARG A C 1
ATOM 803 O O . ARG A 1 96 ? 12.789 -19.625 -10.734 1 93.62 96 ARG A O 1
ATOM 810 N N . PHE A 1 97 ? 11.359 -17.906 -10.805 1 91.12 97 PHE A N 1
ATOM 811 C CA . PHE A 1 97 ? 10.32 -18.688 -11.461 1 91.12 97 PHE A CA 1
ATOM 812 C C . PHE A 1 97 ? 10.742 -19.078 -12.875 1 91.12 97 PHE A C 1
ATOM 814 O O . PHE A 1 97 ? 10.484 -20.203 -13.312 1 91.12 97 PHE A O 1
ATOM 821 N N . VAL A 1 98 ? 11.391 -18.031 -13.531 1 92.56 98 VAL A N 1
ATOM 822 C CA . VAL A 1 98 ? 11.867 -18.297 -14.891 1 92.56 98 VAL A CA 1
ATOM 823 C C . VAL A 1 98 ? 12.898 -19.422 -14.867 1 92.56 98 VAL A C 1
ATOM 825 O O . VAL A 1 98 ? 12.82 -20.344 -15.672 1 92.56 98 VAL A O 1
ATOM 828 N N . GLN A 1 99 ? 13.812 -19.453 -13.938 1 92.44 99 GLN A N 1
ATOM 829 C CA . GLN A 1 99 ? 14.859 -20.453 -13.805 1 92.44 99 GLN A CA 1
ATOM 830 C C . GLN A 1 99 ? 14.266 -21.828 -13.531 1 92.44 99 GLN A C 1
ATOM 832 O O . GLN A 1 99 ? 14.672 -22.828 -14.148 1 92.44 99 GLN A O 1
ATOM 837 N N . VAL A 1 100 ? 13.336 -21.875 -12.633 1 88.31 100 VAL A N 1
ATOM 838 C CA . VAL A 1 100 ? 12.703 -23.141 -12.281 1 88.31 100 VAL A CA 1
ATOM 839 C C . VAL A 1 100 ? 11.938 -23.70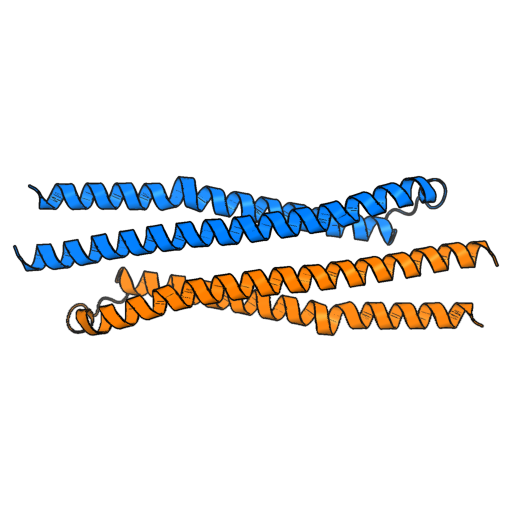3 -13.484 1 88.31 100 VAL A C 1
ATOM 841 O O . VAL A 1 100 ? 11.953 -24.906 -13.734 1 88.31 100 VAL A O 1
ATOM 844 N N . SER A 1 101 ? 11.289 -22.844 -14.242 1 84.94 101 SER A N 1
ATOM 845 C CA . SER A 1 101 ? 10.547 -23.234 -15.438 1 84.94 101 SER A CA 1
ATOM 846 C C . SER A 1 101 ? 11.484 -23.812 -16.5 1 84.94 101 SER A C 1
ATOM 848 O O . SER A 1 101 ? 11.172 -24.828 -17.125 1 84.94 101 SER A O 1
ATOM 850 N N . GLU A 1 102 ? 12.57 -23.219 -16.656 1 85.56 102 GLU A N 1
ATOM 851 C CA . GLU A 1 102 ? 13.547 -23.672 -17.641 1 85.56 102 GLU A CA 1
ATOM 852 C C . GLU A 1 102 ? 14.156 -25.016 -17.219 1 85.56 102 GLU A C 1
ATOM 854 O O . GLU A 1 102 ? 14.359 -25.891 -18.062 1 85.56 102 GLU A O 1
ATOM 859 N N . ASP A 1 103 ? 14.406 -25.203 -15.945 1 84.06 103 ASP A N 1
ATOM 860 C CA . ASP A 1 103 ? 14.969 -26.453 -15.422 1 84.06 103 ASP A CA 1
ATOM 861 C C . ASP A 1 103 ? 13.969 -27.594 -15.555 1 84.06 103 ASP A C 1
ATOM 863 O O . ASP A 1 103 ? 14.352 -28.734 -15.836 1 84.06 103 ASP A O 1
ATOM 867 N N . SER A 1 104 ? 12.727 -27.297 -15.359 1 76.06 104 SER A N 1
ATOM 868 C CA . SER A 1 104 ? 11.68 -28.312 -15.484 1 76.06 104 SER A CA 1
ATOM 869 C C . SER A 1 104 ? 11.516 -28.766 -16.938 1 76.06 104 SER A C 1
ATOM 871 O O . SER A 1 104 ? 11.219 -29.922 -17.203 1 76.06 104 SER A O 1
ATOM 873 N N . GLY A 1 105 ? 11.625 -27.766 -17.844 1 72 105 GLY A N 1
ATOM 874 C CA . GLY A 1 105 ? 11.539 -28.109 -19.266 1 72 105 GLY A CA 1
ATOM 875 C C . GLY A 1 105 ? 12.695 -28.969 -19.734 1 72 105 GLY A C 1
ATOM 876 O O . GLY A 1 105 ? 12.516 -29.828 -20.609 1 72 105 GLY A O 1
ATOM 877 N N . ARG A 1 106 ? 13.844 -28.859 -19.141 1 74.25 106 ARG A N 1
ATOM 878 C CA . ARG A 1 106 ? 15.031 -29.625 -19.516 1 74.25 106 ARG A CA 1
ATOM 879 C C . ARG A 1 106 ? 14.914 -31.078 -19.047 1 74.25 106 ARG A C 1
ATOM 881 O O . ARG A 1 106 ? 15.375 -31.984 -19.734 1 74.25 106 ARG A O 1
ATOM 888 N N . LEU A 1 107 ? 14.273 -31.312 -18.031 1 63.78 107 LEU A N 1
ATOM 889 C CA . LEU A 1 107 ? 14.117 -32.656 -17.516 1 63.78 107 LEU A CA 1
ATOM 890 C C . LEU A 1 107 ? 13.141 -33.469 -18.375 1 63.78 107 LEU A C 1
ATOM 892 O O . LEU A 1 107 ? 13.266 -34.688 -18.484 1 63.78 107 LEU A O 1
ATOM 896 N N . PHE A 1 108 ? 12.18 -32.844 -18.953 1 60.69 108 PHE A N 1
ATOM 897 C CA . PHE A 1 108 ? 11.203 -33.562 -19.766 1 60.69 108 PHE A CA 1
ATOM 898 C C . PHE A 1 108 ? 11.703 -33.719 -21.203 1 60.69 108 PHE A C 1
ATOM 900 O O . PHE A 1 108 ? 11.164 -34.531 -21.953 1 60.69 108 PHE A O 1
ATOM 907 N N . LYS A 1 109 ? 12.523 -32.938 -21.703 1 59.97 109 LYS A N 1
ATOM 908 C CA . LYS A 1 109 ? 13.062 -33.094 -23.031 1 59.97 109 LYS A CA 1
ATOM 909 C C . LYS A 1 109 ? 14.125 -34.188 -23.062 1 59.97 109 LYS A C 1
ATOM 911 O O . LYS A 1 109 ? 14.469 -34.719 -24.125 1 59.97 109 LYS A O 1
ATOM 916 N N . LYS A 1 110 ? 14.586 -34.719 -21.938 1 50.59 110 LYS A N 1
ATOM 917 C CA . LYS A 1 110 ? 15.469 -35.875 -21.984 1 50.59 110 LYS A CA 1
ATOM 918 C C . LYS A 1 110 ? 14.68 -37.188 -21.797 1 50.59 110 LYS A C 1
ATOM 920 O O . LYS A 1 110 ? 13.672 -37.219 -21.094 1 50.59 110 LYS A O 1
ATOM 925 N N . MET B 1 1 ? -3.629 41.031 20.562 1 47.66 1 MET B N 1
ATOM 926 C CA . MET B 1 1 ? -4.789 40.656 19.766 1 47.66 1 MET B CA 1
ATOM 927 C C . MET B 1 1 ? -4.355 40.062 18.438 1 47.66 1 MET B C 1
ATOM 929 O O . MET B 1 1 ? -4.832 39 18.031 1 47.66 1 MET B O 1
ATOM 933 N N . LYS B 1 2 ? -3.395 40.781 17.734 1 57.25 2 LYS B N 1
ATOM 934 C CA . LYS B 1 2 ? -2.92 40.438 16.406 1 57.25 2 LYS B CA 1
ATOM 935 C C . LYS B 1 2 ? -2.139 39.125 16.406 1 57.25 2 LYS B C 1
ATOM 937 O O . LYS B 1 2 ? -2.32 38.281 15.531 1 57.25 2 LYS B O 1
ATOM 942 N N . CYS B 1 3 ? -1.295 38.969 17.375 1 53.53 3 CYS B N 1
ATOM 943 C CA . CYS B 1 3 ? -0.406 37.812 17.453 1 53.53 3 CYS B CA 1
ATOM 944 C C . CYS B 1 3 ? -1.199 36.531 17.656 1 53.53 3 CYS B C 1
ATOM 946 O O . CYS B 1 3 ? -0.896 35.5 17.047 1 53.53 3 CYS B O 1
ATOM 948 N N . LEU B 1 4 ? -2.268 36.688 18.578 1 58.75 4 LEU B N 1
ATOM 949 C CA . LEU B 1 4 ? -3.166 35.562 18.812 1 58.75 4 LEU B CA 1
ATOM 950 C C . LEU B 1 4 ? -3.891 35.156 17.531 1 58.75 4 LEU B C 1
ATOM 952 O O . LEU B 1 4 ? -4.07 33.969 17.25 1 58.75 4 LEU B O 1
ATOM 956 N N . ASP B 1 5 ? -3.977 36.281 16.672 1 69.62 5 ASP B N 1
ATOM 957 C CA . ASP B 1 5 ? -4.691 36.062 15.422 1 69.62 5 ASP B CA 1
ATOM 958 C C . ASP B 1 5 ? -3.83 35.312 14.414 1 69.62 5 ASP B C 1
ATOM 960 O O . ASP B 1 5 ? -4.312 34.406 13.742 1 69.62 5 ASP B O 1
ATOM 964 N N . GLN B 1 6 ? -2.561 35.688 14.445 1 70.88 6 GLN B N 1
ATOM 965 C CA . GLN B 1 6 ? -1.671 35.062 13.484 1 70.88 6 GLN B CA 1
ATOM 966 C C . GLN B 1 6 ? -1.459 33.594 13.836 1 70.88 6 GLN B C 1
ATOM 968 O O . GLN B 1 6 ? -1.434 32.719 12.953 1 70.88 6 GLN B O 1
ATOM 973 N N . GLN B 1 7 ? -1.32 33.344 15.203 1 71.12 7 GLN B N 1
ATOM 974 C CA . GLN B 1 7 ? -1.142 31.953 15.664 1 71.12 7 GLN B CA 1
ATOM 975 C C . GLN B 1 7 ? -2.375 31.109 15.359 1 71.12 7 GLN B C 1
ATOM 977 O O . GLN B 1 7 ? -2.254 29.953 14.969 1 71.12 7 GLN B O 1
ATOM 982 N N . CYS B 1 8 ? -3.514 31.75 15.547 1 72.19 8 CYS B N 1
ATOM 983 C CA . CYS B 1 8 ? -4.758 31.047 15.25 1 72.19 8 CYS B CA 1
ATOM 984 C C . CYS B 1 8 ? -4.871 30.75 13.758 1 72.19 8 CYS B C 1
ATOM 986 O O . CYS B 1 8 ? -5.293 29.656 13.375 1 72.19 8 CYS B O 1
ATOM 988 N N . GLU B 1 9 ? -4.449 31.703 12.906 1 76.5 9 GLU B N 1
ATOM 989 C CA . GLU B 1 9 ? -4.504 31.516 11.461 1 76.5 9 GLU B CA 1
ATOM 990 C C . GLU B 1 9 ? -3.58 30.391 11.016 1 76.5 9 GLU B C 1
ATOM 992 O O . GLU B 1 9 ? -3.939 29.594 10.148 1 76.5 9 GLU B O 1
ATOM 997 N N . LEU B 1 10 ? -2.463 30.281 11.586 1 75.88 10 LEU B N 1
ATOM 998 C CA . LEU B 1 10 ? -1.491 29.25 11.25 1 75.88 10 LEU B CA 1
ATOM 999 C C . LEU B 1 10 ? -2.002 27.875 11.648 1 75.88 10 LEU B C 1
ATOM 1001 O O . LEU B 1 10 ? -1.81 26.891 10.922 1 75.88 10 LEU B O 1
ATOM 1005 N N . ARG B 1 11 ? -2.709 27.797 12.758 1 76.44 11 ARG B N 1
ATOM 1006 C CA . ARG B 1 11 ? -3.27 26.547 13.234 1 76.44 11 ARG B CA 1
ATOM 1007 C C . ARG B 1 11 ? -4.387 26.062 12.312 1 76.44 11 ARG B C 1
ATOM 1009 O O . ARG B 1 11 ? -4.465 24.859 12 1 76.44 11 ARG B O 1
ATOM 1016 N N . VAL B 1 12 ? -5.188 27.031 11.93 1 81.69 12 VAL B N 1
ATOM 1017 C CA . VAL B 1 12 ? -6.301 26.703 11.039 1 81.69 12 VAL B CA 1
ATOM 1018 C C . VAL B 1 12 ? -5.766 26.219 9.695 1 81.69 12 VAL B C 1
ATOM 1020 O O . VAL B 1 12 ? -6.285 25.266 9.109 1 81.69 12 VAL B O 1
ATOM 1023 N N . GLN B 1 13 ? -4.754 26.875 9.266 1 85.44 13 GLN B N 1
ATOM 1024 C CA . GLN B 1 13 ? -4.145 26.484 8 1 85.44 13 GLN B CA 1
ATOM 1025 C C . GLN B 1 13 ? -3.545 25.078 8.086 1 85.44 13 GLN B C 1
ATOM 1027 O O . GLN B 1 13 ? -3.643 24.297 7.145 1 85.44 13 GLN B O 1
ATOM 1032 N N . LEU B 1 14 ? -2.928 24.812 9.203 1 85.81 14 LEU B N 1
ATOM 1033 C CA . LEU B 1 14 ? -2.338 23.5 9.398 1 85.81 14 LEU B CA 1
ATOM 1034 C C . LEU B 1 14 ? -3.414 22.422 9.414 1 85.81 14 LEU B C 1
ATOM 1036 O O . LEU B 1 14 ? -3.238 21.344 8.82 1 85.81 14 LEU B O 1
ATOM 1040 N N . LEU B 1 15 ? -4.477 22.703 10.016 1 87.75 15 LEU B N 1
ATOM 1041 C CA . LEU B 1 15 ? -5.586 21.766 10.078 1 87.75 15 LEU B CA 1
ATOM 1042 C C . LEU B 1 15 ? -6.172 21.516 8.695 1 87.75 15 LEU B C 1
ATOM 1044 O O . LEU B 1 15 ? -6.566 20.391 8.367 1 87.75 15 LEU B O 1
ATOM 1048 N N . GLN B 1 16 ? -6.23 22.547 7.902 1 91.25 16 GLN B N 1
ATOM 1049 C CA . GLN B 1 16 ? -6.711 22.422 6.531 1 91.25 16 GLN B CA 1
ATOM 1050 C C . GLN B 1 16 ? -5.754 21.578 5.695 1 91.25 16 GLN B C 1
ATOM 1052 O O . GLN B 1 16 ? -6.191 20.75 4.895 1 91.25 16 GLN B O 1
ATOM 1057 N N . ASP B 1 17 ? -4.52 21.797 5.871 1 92.81 17 ASP B N 1
ATOM 1058 C CA . ASP B 1 17 ? -3.527 20.984 5.164 1 92.81 17 ASP B CA 1
ATOM 1059 C C . ASP B 1 17 ? -3.631 19.516 5.555 1 92.81 17 ASP B C 1
ATOM 1061 O O . ASP B 1 17 ? -3.523 18.641 4.699 1 92.81 17 ASP B O 1
ATOM 1065 N N . LEU B 1 18 ? -3.818 19.266 6.793 1 93.88 18 LEU B N 1
ATOM 1066 C CA . LEU B 1 18 ? -3.947 17.891 7.277 1 93.88 18 LEU B CA 1
ATOM 1067 C C . LEU B 1 18 ? -5.188 17.234 6.695 1 93.88 18 LEU B C 1
ATOM 1069 O O . LEU B 1 18 ? -5.137 16.062 6.289 1 93.88 18 LEU B O 1
ATOM 1073 N N . GLN B 1 19 ? -6.277 17.984 6.641 1 95.31 19 GLN B N 1
ATOM 1074 C CA . GLN B 1 19 ? -7.496 17.438 6.039 1 95.31 19 GLN B CA 1
ATOM 1075 C C . GLN B 1 19 ? -7.277 17.094 4.57 1 95.31 19 GLN B C 1
ATOM 1077 O O . GLN B 1 19 ? -7.645 16 4.125 1 95.31 19 GLN B O 1
ATOM 1082 N N . ASP B 1 20 ? -6.684 17.984 3.863 1 96.88 20 ASP B N 1
ATOM 1083 C CA . ASP B 1 20 ? -6.41 17.75 2.449 1 96.88 20 ASP B CA 1
ATOM 1084 C C . ASP B 1 20 ? -5.469 16.562 2.262 1 96.88 20 ASP B C 1
ATOM 1086 O O . ASP B 1 20 ? -5.656 15.75 1.35 1 96.88 20 ASP B O 1
ATOM 1090 N N . PHE B 1 21 ? -4.473 16.5 3.092 1 97.75 21 PHE B N 1
ATOM 1091 C CA . PHE B 1 21 ? -3.506 15.414 3.043 1 97.75 21 PHE B CA 1
ATOM 1092 C C . PHE B 1 21 ? -4.195 14.062 3.244 1 97.75 21 PHE B C 1
ATOM 1094 O O . PHE B 1 21 ? -4.023 13.148 2.439 1 97.75 21 PHE B O 1
ATOM 1101 N N . PHE B 1 22 ? -4.969 13.93 4.25 1 98.12 22 PHE B N 1
ATOM 1102 C CA . PHE B 1 22 ? -5.578 12.648 4.562 1 98.12 22 PHE B CA 1
ATOM 1103 C C . PHE B 1 22 ? -6.668 12.305 3.557 1 98.12 22 PHE B C 1
ATOM 1105 O O . PHE B 1 22 ? -6.945 11.125 3.307 1 98.12 22 PHE B O 1
ATOM 1112 N N . ARG B 1 23 ? -7.316 13.328 2.973 1 98.19 23 ARG B N 1
ATOM 1113 C CA . ARG B 1 23 ? -8.258 13.055 1.893 1 98.19 23 ARG B CA 1
ATOM 1114 C C . ARG B 1 23 ? -7.559 12.406 0.704 1 98.19 23 ARG B C 1
ATOM 1116 O O . ARG B 1 23 ? -8.031 11.398 0.174 1 98.19 23 ARG B O 1
ATOM 1123 N N . LYS B 1 24 ? -6.441 12.953 0.367 1 98.62 24 LYS B N 1
ATOM 1124 C CA . LYS B 1 24 ? -5.688 12.406 -0.757 1 98.62 24 LYS B CA 1
ATOM 1125 C C . LYS B 1 24 ? -5.09 11.047 -0.409 1 98.62 24 LYS B C 1
ATOM 1127 O O . LYS B 1 24 ? -5.059 10.148 -1.249 1 98.62 24 LYS B O 1
ATOM 1132 N N . LYS B 1 25 ? -4.637 10.922 0.814 1 98.69 25 LYS B N 1
ATOM 1133 C CA . LYS B 1 25 ? -4.129 9.625 1.248 1 98.69 25 LYS B CA 1
ATOM 1134 C C . LYS B 1 25 ? -5.215 8.555 1.174 1 98.69 25 LYS B C 1
ATOM 1136 O O . LYS B 1 25 ? -4.949 7.422 0.773 1 98.69 25 LYS B O 1
ATOM 1141 N N . ALA B 1 26 ? -6.426 8.961 1.544 1 98.69 26 ALA B N 1
ATOM 1142 C CA . ALA B 1 26 ? -7.551 8.031 1.463 1 98.69 26 ALA B CA 1
ATOM 1143 C C . ALA B 1 26 ? -7.785 7.582 0.025 1 98.69 26 ALA B C 1
ATOM 1145 O O . ALA B 1 26 ? -8.039 6.402 -0.227 1 98.69 26 ALA B O 1
ATOM 1146 N N . GLU B 1 27 ? -7.727 8.453 -0.914 1 98.75 27 GLU B N 1
ATOM 1147 C CA . GLU B 1 27 ? -7.898 8.133 -2.326 1 98.75 27 GLU B CA 1
ATOM 1148 C C . GLU B 1 27 ? -6.824 7.164 -2.809 1 98.75 27 GLU B C 1
ATOM 1150 O O . GLU B 1 27 ? -7.121 6.211 -3.535 1 98.75 27 GLU B O 1
ATOM 1155 N N . ILE B 1 28 ? -5.625 7.406 -2.439 1 98.88 28 ILE B N 1
ATOM 1156 C CA . ILE B 1 28 ? -4.504 6.566 -2.84 1 98.88 28 ILE B CA 1
ATOM 1157 C C . ILE B 1 28 ? -4.688 5.156 -2.279 1 98.88 28 ILE B C 1
ATOM 1159 O O . ILE B 1 28 ? -4.504 4.168 -2.996 1 98.88 28 ILE B O 1
ATOM 1163 N N . GLU B 1 29 ? -5.062 5.086 -0.979 1 98.81 29 GLU B N 1
ATOM 1164 C CA . GLU B 1 29 ? -5.297 3.793 -0.35 1 98.81 29 GLU B CA 1
ATOM 1165 C C . GLU B 1 29 ? -6.422 3.035 -1.05 1 98.81 29 GLU B C 1
ATOM 1167 O O . GLU B 1 29 ? -6.332 1.82 -1.247 1 98.81 29 GLU B O 1
ATOM 1172 N N . MET B 1 30 ? -7.434 3.725 -1.408 1 98.75 30 MET B N 1
ATOM 1173 C CA . MET B 1 30 ? -8.578 3.113 -2.084 1 98.75 30 MET B CA 1
ATOM 1174 C C . MET B 1 30 ? -8.172 2.584 -3.457 1 98.75 30 MET B C 1
ATOM 1176 O O . MET B 1 30 ? -8.562 1.479 -3.838 1 98.75 30 MET B O 1
ATOM 1180 N N . ASP B 1 31 ? -7.48 3.375 -4.188 1 98.81 31 ASP B N 1
ATOM 1181 C CA . ASP B 1 31 ? -7.023 2.959 -5.508 1 98.81 31 ASP B CA 1
ATOM 1182 C C . ASP B 1 31 ? -6.113 1.733 -5.414 1 98.81 31 ASP B C 1
ATOM 1184 O O . ASP B 1 31 ? -6.215 0.816 -6.23 1 98.81 31 ASP B O 1
ATOM 1188 N N . TYR B 1 32 ? -5.227 1.733 -4.512 1 98.88 32 TYR B N 1
ATOM 1189 C CA . TYR B 1 32 ? -4.348 0.601 -4.246 1 98.88 32 TYR B CA 1
ATOM 1190 C C . TYR B 1 32 ? -5.152 -0.648 -3.908 1 98.88 32 TYR B C 1
ATOM 1192 O O . TYR B 1 32 ? -4.926 -1.716 -4.48 1 98.88 32 TYR B O 1
ATOM 1200 N N . SER B 1 33 ? -6.121 -0.465 -3.008 1 98.81 33 SER B N 1
ATOM 1201 C CA . SER B 1 33 ? -7 -1.558 -2.609 1 98.81 33 SER B CA 1
ATOM 1202 C C . SER B 1 33 ? -7.727 -2.148 -3.812 1 98.81 33 SER B C 1
ATOM 1204 O O . SER B 1 33 ? -7.754 -3.367 -3.99 1 98.81 33 SER B O 1
ATOM 1206 N N . ARG B 1 34 ? -8.273 -1.32 -4.617 1 98.75 34 ARG B N 1
ATOM 1207 C CA . ARG B 1 34 ? -9.031 -1.756 -5.789 1 98.75 34 ARG B CA 1
ATOM 1208 C C . ARG B 1 34 ? -8.148 -2.549 -6.746 1 98.75 34 ARG B C 1
ATOM 1210 O O . ARG B 1 34 ? -8.578 -3.572 -7.285 1 98.75 34 ARG B O 1
ATOM 1217 N N . ASN B 1 35 ? -6.941 -2.07 -6.957 1 98.75 35 ASN B N 1
ATOM 1218 C CA . ASN B 1 35 ? -6.023 -2.744 -7.867 1 98.75 35 ASN B CA 1
ATOM 1219 C C . ASN B 1 35 ? -5.605 -4.113 -7.336 1 98.75 35 ASN B C 1
ATOM 1221 O O . ASN B 1 35 ? -5.504 -5.074 -8.102 1 98.75 35 ASN B O 1
ATOM 1225 N N . LEU B 1 36 ? -5.379 -4.215 -6.035 1 98.62 36 LEU B N 1
ATOM 1226 C CA . LEU B 1 36 ? -5.059 -5.496 -5.414 1 98.62 36 LEU B CA 1
ATOM 1227 C C . LEU B 1 36 ? -6.23 -6.465 -5.535 1 98.62 36 LEU B C 1
ATOM 1229 O O . LEU B 1 36 ? -6.035 -7.652 -5.82 1 98.62 36 LEU B O 1
ATOM 1233 N N . GLU B 1 37 ? -7.438 -5.918 -5.32 1 98.5 37 GLU B N 1
ATOM 1234 C CA . GLU B 1 37 ? -8.633 -6.754 -5.414 1 98.5 37 GLU B CA 1
ATOM 1235 C C . GLU B 1 37 ? -8.82 -7.297 -6.828 1 98.5 37 GLU B C 1
ATOM 1237 O O . GLU B 1 37 ? -9.062 -8.492 -7.012 1 98.5 37 GLU B O 1
ATOM 1242 N N . LYS B 1 38 ? -8.68 -6.434 -7.781 1 98.5 38 LYS B N 1
ATOM 1243 C CA . LYS B 1 38 ? -8.789 -6.832 -9.18 1 98.5 38 LYS B CA 1
ATOM 1244 C C . LYS B 1 38 ? -7.754 -7.895 -9.531 1 98.5 38 LYS B C 1
ATOM 1246 O O . LYS B 1 38 ? -8.062 -8.859 -10.234 1 98.5 38 LYS B O 1
ATOM 1251 N N . LEU B 1 39 ? -6.543 -7.73 -9.062 1 98.25 39 LEU B N 1
ATOM 1252 C CA . LEU B 1 39 ? -5.461 -8.68 -9.297 1 98.25 39 LEU B CA 1
ATOM 1253 C C . LEU B 1 39 ? -5.805 -10.047 -8.719 1 98.25 39 LEU B C 1
ATOM 1255 O O . LEU B 1 39 ? -5.719 -11.062 -9.406 1 98.25 39 LEU B O 1
ATOM 1259 N N . ALA B 1 40 ? -6.172 -10.086 -7.461 1 97.88 40 ALA B N 1
ATOM 1260 C CA . ALA B 1 40 ? -6.504 -11.344 -6.805 1 97.88 40 ALA B CA 1
ATOM 1261 C C . ALA B 1 40 ? -7.66 -12.047 -7.508 1 97.88 40 ALA B C 1
ATOM 1263 O O . ALA B 1 40 ? -7.605 -13.25 -7.754 1 97.88 40 ALA B O 1
ATOM 1264 N N . GLU B 1 41 ? -8.703 -11.297 -7.883 1 96.81 41 GLU B N 1
ATOM 1265 C CA . GLU B 1 41 ? -9.898 -11.852 -8.508 1 96.81 41 GLU B CA 1
ATOM 1266 C C . GLU B 1 41 ? -9.578 -12.469 -9.867 1 96.81 41 GLU B C 1
ATOM 1268 O O . GLU B 1 41 ? -10.117 -13.523 -10.227 1 96.81 41 GLU B O 1
ATOM 1273 N N . ARG B 1 42 ? -8.773 -11.844 -10.641 1 96.12 42 ARG B N 1
ATOM 1274 C CA . ARG B 1 42 ? -8.367 -12.344 -11.953 1 96.12 42 ARG B CA 1
ATOM 1275 C C . ARG B 1 42 ? -7.766 -13.742 -11.836 1 96.12 42 ARG B C 1
ATOM 1277 O O . ARG B 1 42 ? -8.148 -14.648 -12.57 1 96.12 42 ARG B O 1
ATOM 1284 N N . PHE B 1 43 ? -6.945 -13.953 -10.844 1 95.12 43 PHE B N 1
ATOM 1285 C CA . PHE B 1 43 ? -6.219 -15.219 -10.773 1 95.12 43 PHE B CA 1
ATOM 1286 C C . PHE B 1 43 ? -7.012 -16.25 -9.977 1 95.12 43 PHE B C 1
ATOM 1288 O O . PHE B 1 43 ? -6.887 -17.453 -10.211 1 95.12 43 PHE B O 1
ATOM 1295 N N . LEU B 1 44 ? -7.844 -15.805 -9.047 1 92.88 44 LEU B N 1
ATOM 1296 C CA . LEU B 1 44 ? -8.75 -16.734 -8.383 1 92.88 44 LEU B CA 1
ATOM 1297 C C . LEU B 1 44 ? -9.727 -17.344 -9.375 1 92.88 44 LEU B C 1
ATOM 1299 O O . LEU B 1 44 ? -10.039 -18.531 -9.289 1 92.88 44 LEU B O 1
ATOM 1303 N N . ALA B 1 45 ? -10.219 -16.578 -10.297 1 90.75 45 ALA B N 1
ATOM 1304 C CA . ALA B 1 45 ? -11.117 -17.062 -11.344 1 90.75 45 ALA B CA 1
ATOM 1305 C C . ALA B 1 45 ? -10.43 -18.125 -12.211 1 90.75 45 ALA B C 1
ATOM 1307 O O . ALA B 1 45 ? -11.039 -19.141 -12.555 1 90.75 45 ALA B O 1
ATOM 1308 N N . LYS B 1 46 ? -9.203 -17.938 -12.523 1 85.94 46 LYS B N 1
ATOM 1309 C CA . LYS B 1 46 ? -8.422 -18.875 -13.32 1 85.94 46 LYS B CA 1
ATOM 1310 C C . LYS B 1 46 ? -8.227 -20.203 -12.578 1 85.94 46 LYS B C 1
ATOM 1312 O O . LYS B 1 46 ? -8.305 -21.281 -13.172 1 85.94 46 LYS B O 1
ATOM 1317 N N . THR B 1 47 ? -7.938 -20.125 -11.266 1 81.12 47 THR B N 1
ATOM 1318 C CA . THR B 1 47 ? -7.711 -21.312 -10.445 1 81.12 47 THR B CA 1
ATOM 1319 C C . THR B 1 47 ? -8.977 -22.156 -10.352 1 81.12 47 THR B C 1
ATOM 1321 O O . THR B 1 47 ? -8.914 -23.391 -10.375 1 81.12 47 THR B O 1
ATOM 1324 N N . ARG B 1 48 ? -10.07 -21.578 -10.219 1 77.75 48 ARG B N 1
ATOM 1325 C CA . ARG B 1 48 ? -11.352 -22.266 -10.141 1 77.75 48 ARG B CA 1
ATOM 1326 C C . ARG B 1 48 ? -11.656 -23.016 -11.438 1 77.75 48 ARG B C 1
ATOM 1328 O O . ARG B 1 48 ? -12.109 -24.156 -11.406 1 77.75 48 ARG B O 1
ATOM 1335 N N . SER B 1 49 ? -11.305 -22.438 -12.453 1 72.69 49 SER B N 1
ATOM 1336 C CA . SER B 1 49 ? -11.523 -23.062 -13.75 1 72.69 49 SER B CA 1
ATOM 1337 C C . SER B 1 49 ? -10.617 -24.266 -13.953 1 72.69 49 SER B C 1
ATOM 1339 O O . SER B 1 49 ? -11.039 -25.297 -14.484 1 72.69 49 SER B O 1
ATOM 1341 N N . THR B 1 50 ? -9.344 -24.203 -13.406 1 65.12 50 THR B N 1
ATOM 1342 C CA . THR B 1 50 ? -8.375 -25.281 -13.531 1 65.12 50 THR B CA 1
ATOM 1343 C C . THR B 1 50 ? -8.672 -26.406 -12.539 1 65.12 50 THR B C 1
ATOM 1345 O O . THR B 1 50 ? -8.477 -27.594 -12.852 1 65.12 50 THR B O 1
ATOM 1348 N N . LYS B 1 51 ? -8.945 -26.078 -11.211 1 61.34 51 LYS B N 1
ATOM 1349 C CA . LYS B 1 51 ? -9.297 -27.062 -10.188 1 61.34 51 LYS B CA 1
ATOM 1350 C C . LYS B 1 51 ? -10.438 -27.953 -10.656 1 61.34 51 LYS B C 1
ATOM 1352 O O . LYS B 1 51 ? -10.406 -29.172 -10.438 1 61.34 51 LYS B O 1
ATOM 1357 N N . ASP B 1 52 ? -11.438 -27.328 -11.133 1 56.59 52 ASP B N 1
ATOM 1358 C CA . ASP B 1 52 ? -12.531 -28.141 -11.656 1 56.59 52 ASP B CA 1
ATOM 1359 C C . ASP B 1 52 ? -12.008 -29.219 -12.594 1 56.59 52 ASP B C 1
ATOM 1361 O O . ASP B 1 52 ? -12.547 -30.328 -12.625 1 56.59 52 ASP B O 1
ATOM 1365 N N . GLN B 1 53 ? -10.758 -28.938 -13.039 1 54.12 53 GLN B N 1
ATOM 1366 C CA . GLN B 1 53 ? -10.203 -29.922 -13.953 1 54.12 53 GLN B CA 1
ATOM 1367 C C . GLN B 1 53 ? -9.312 -30.922 -13.211 1 54.12 53 GLN B C 1
ATOM 1369 O O . GLN B 1 53 ? -9.266 -32.094 -13.57 1 54.12 53 GLN B O 1
ATOM 1374 N N . GLN B 1 54 ? -8.555 -30.25 -12.133 1 53.53 54 GLN B N 1
ATOM 1375 C CA . GLN B 1 54 ? -7.531 -31.047 -11.477 1 53.53 54 GLN B CA 1
ATOM 1376 C C . GLN B 1 54 ? -8.094 -31.75 -10.242 1 53.53 54 GLN B C 1
ATOM 1378 O O . GLN B 1 54 ? -7.438 -32.625 -9.664 1 53.53 54 GLN B O 1
ATOM 1383 N N . PHE B 1 55 ? -8.906 -31.031 -9.352 1 50.66 55 PHE B N 1
ATOM 1384 C CA . PHE B 1 55 ? -9.328 -31.656 -8.102 1 50.66 55 PHE B CA 1
ATOM 1385 C C . PHE B 1 55 ? -9.641 -33.125 -8.312 1 50.66 55 PHE B C 1
ATOM 1387 O O . PHE B 1 55 ? -9.867 -33.875 -7.348 1 50.66 55 PHE B O 1
ATOM 1394 N N . LYS B 1 56 ? -10.062 -33.562 -9.383 1 49.38 56 LYS B N 1
ATOM 1395 C CA . LYS B 1 56 ? -10.406 -34.969 -9.203 1 49.38 56 LYS B CA 1
ATOM 1396 C C . LYS B 1 56 ? -9.219 -35.781 -8.656 1 49.38 56 LYS B C 1
ATOM 1398 O O . LYS B 1 56 ? -9.391 -36.844 -8.07 1 49.38 56 LYS B O 1
ATOM 1403 N N . LYS B 1 57 ? -7.934 -35.406 -8.961 1 48.66 57 LYS B N 1
ATOM 1404 C CA . LYS B 1 57 ? -6.984 -36.469 -8.672 1 48.66 57 LYS B CA 1
ATOM 1405 C C . LYS B 1 57 ? -6.223 -36.188 -7.379 1 48.66 57 LYS B C 1
ATOM 1407 O O . LYS B 1 57 ? -5.961 -37.125 -6.602 1 48.66 57 LYS B O 1
ATOM 1412 N N . ASP B 1 58 ? -5.324 -35.062 -7.07 1 51.41 58 ASP B N 1
ATOM 1413 C CA . ASP B 1 58 ? -4.27 -35.062 -6.062 1 51.41 58 ASP B CA 1
ATOM 1414 C C . ASP B 1 58 ? -4.691 -34.219 -4.848 1 51.41 58 ASP B C 1
ATOM 1416 O O . ASP B 1 58 ? -4.926 -33.031 -4.961 1 51.41 58 ASP B O 1
ATOM 1420 N N . GLN B 1 59 ? -5.309 -34.75 -3.73 1 47.56 59 GLN B N 1
ATOM 1421 C CA . GLN B 1 59 ? -5.758 -34.375 -2.402 1 47.56 59 GLN B CA 1
ATOM 1422 C C . GLN B 1 59 ? -4.633 -33.688 -1.62 1 47.56 59 GLN B C 1
ATOM 1424 O O . GLN B 1 59 ? -4.789 -33.375 -0.436 1 47.56 59 GLN B O 1
ATOM 1429 N N . ASN B 1 60 ? -3.285 -33.625 -1.964 1 48.72 60 ASN B N 1
ATOM 1430 C CA . ASN B 1 60 ? -2.223 -33.188 -1.059 1 48.72 60 ASN B CA 1
ATOM 1431 C C . ASN B 1 60 ? -2.285 -31.703 -0.79 1 48.72 60 ASN B C 1
ATOM 1433 O O . ASN B 1 60 ? -2.246 -30.891 -1.722 1 48.72 60 ASN B O 1
ATOM 1437 N N . VAL B 1 61 ? -2.779 -31.203 0.305 1 50.03 61 VAL B N 1
ATOM 1438 C CA . VAL B 1 61 ? -2.963 -29.875 0.887 1 50.03 61 VAL B CA 1
ATOM 1439 C C . VAL B 1 61 ? -1.796 -28.969 0.493 1 50.03 61 VAL B C 1
ATOM 1441 O O . VAL B 1 61 ? -1.985 -27.781 0.227 1 50.03 61 VAL B O 1
ATOM 1444 N N . LEU B 1 62 ? -0.422 -29.406 0.719 1 54.75 62 LEU B N 1
ATOM 1445 C CA . LEU B 1 62 ? 0.753 -28.594 0.4 1 54.75 62 LEU B CA 1
ATOM 1446 C C . LEU B 1 62 ? 0.982 -28.547 -1.107 1 54.75 62 LEU B C 1
ATOM 1448 O O . LEU B 1 62 ? 2.107 -28.328 -1.561 1 54.75 62 LEU B O 1
ATOM 1452 N N . SER B 1 63 ? -0.045 -28.688 -1.822 1 73.75 63 SER B N 1
ATOM 1453 C CA . SER B 1 63 ? -0.038 -28.688 -3.281 1 73.75 63 SER B CA 1
ATOM 1454 C C . SER B 1 63 ? 0.249 -27.281 -3.83 1 73.75 63 SER B C 1
ATOM 1456 O O . SER B 1 63 ? -0.062 -26.281 -3.186 1 73.75 63 SER B O 1
ATOM 1458 N N . PRO B 1 64 ? 1.211 -27.078 -4.574 1 76.81 64 PRO B N 1
ATOM 1459 C CA . PRO B 1 64 ? 1.489 -25.812 -5.254 1 76.81 64 PRO B CA 1
ATOM 1460 C C . PRO B 1 64 ? 0.227 -25 -5.516 1 76.81 64 PRO B C 1
ATOM 1462 O O . PRO B 1 64 ? 0.252 -23.766 -5.426 1 76.81 64 PRO B O 1
ATOM 1465 N N . VAL B 1 65 ? -0.915 -25.703 -5.547 1 75.62 65 VAL B N 1
ATOM 1466 C CA . VAL B 1 65 ? -2.174 -25.016 -5.832 1 75.62 65 VAL B CA 1
ATOM 1467 C C . VAL B 1 65 ? -2.723 -24.391 -4.551 1 75.62 65 VAL B C 1
ATOM 1469 O O . VAL B 1 65 ? -3.258 -23.281 -4.578 1 75.62 65 VAL B O 1
ATOM 1472 N N . ASN B 1 66 ? -2.553 -25.125 -3.461 1 82 66 ASN B N 1
ATOM 1473 C CA . ASN B 1 66 ? -3 -24.594 -2.178 1 82 66 ASN B CA 1
ATOM 1474 C C . ASN B 1 66 ? -2.195 -23.359 -1.771 1 82 66 ASN B C 1
ATOM 1476 O O . ASN B 1 66 ? -2.758 -22.375 -1.279 1 82 66 ASN B O 1
ATOM 1480 N N . CYS B 1 67 ? -0.911 -23.484 -1.946 1 83.31 67 CYS B N 1
ATOM 1481 C CA . CYS B 1 67 ? -0.056 -22.344 -1.641 1 83.31 67 CYS B CA 1
ATOM 1482 C C . CYS B 1 67 ? -0.441 -21.125 -2.482 1 83.31 67 CYS B C 1
ATOM 1484 O O . CYS B 1 67 ? -0.468 -20 -1.982 1 83.31 67 CYS B O 1
ATOM 1486 N N . TRP B 1 68 ? -0.79 -21.359 -3.713 1 89.81 68 TRP B N 1
ATOM 1487 C CA . TRP B 1 6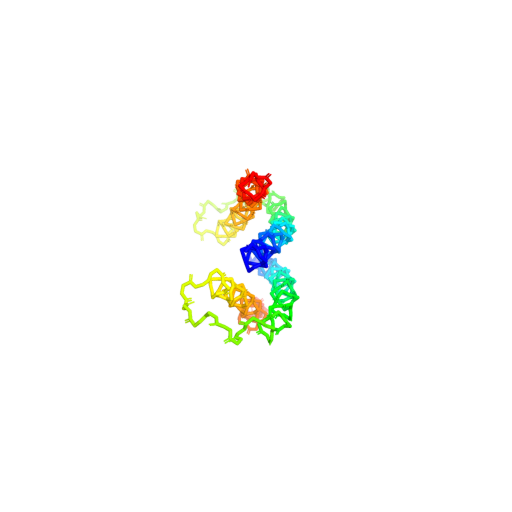8 ? -1.233 -20.312 -4.625 1 89.81 68 TRP B CA 1
ATOM 1488 C C . TRP B 1 68 ? -2.533 -19.688 -4.141 1 89.81 68 TRP B C 1
ATOM 1490 O O . TRP B 1 68 ? -2.656 -18.453 -4.094 1 89.81 68 TRP B O 1
ATOM 1500 N N . ASN B 1 69 ? -3.387 -20.453 -3.672 1 87.81 69 ASN B N 1
ATOM 1501 C CA . ASN B 1 69 ? -4.656 -1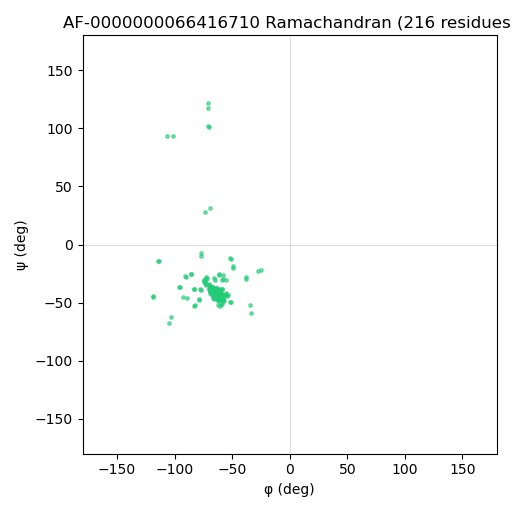9.953 -3.152 1 87.81 69 ASN B CA 1
ATOM 1502 C C . ASN B 1 69 ? -4.465 -19.141 -1.881 1 87.81 69 ASN B C 1
ATOM 1504 O O . ASN B 1 69 ? -5.137 -18.125 -1.685 1 87.81 69 ASN B O 1
ATOM 1508 N N . LEU B 1 70 ? -3.604 -19.609 -1.072 1 90.56 70 LEU B N 1
ATOM 1509 C CA . LEU B 1 70 ? -3.303 -18.875 0.153 1 90.56 70 LEU B CA 1
ATOM 1510 C C . LEU B 1 70 ? -2.727 -17.5 -0.163 1 90.56 70 LEU B C 1
ATOM 1512 O O . LEU B 1 70 ? -3.096 -16.5 0.468 1 90.56 70 LEU B O 1
ATOM 1516 N N . LEU B 1 71 ? -1.835 -17.438 -1.14 1 94.25 71 LEU B N 1
ATOM 1517 C CA . LEU B 1 71 ? -1.229 -16.188 -1.562 1 94.25 71 LEU B CA 1
ATOM 1518 C C . LEU B 1 71 ? -2.293 -15.203 -2.057 1 94.25 71 LEU B C 1
ATOM 1520 O O . LEU B 1 71 ? -2.316 -14.047 -1.642 1 94.25 71 LEU B O 1
ATOM 1524 N N . LEU B 1 72 ? -3.191 -15.664 -2.822 1 96.25 72 LEU B N 1
ATOM 1525 C CA . LEU B 1 72 ? -4.227 -14.82 -3.396 1 96.25 72 LEU B CA 1
ATOM 1526 C C . LEU B 1 72 ? -5.172 -14.305 -2.314 1 96.25 72 LEU B C 1
ATOM 1528 O O . LEU B 1 72 ? -5.59 -13.148 -2.342 1 96.25 72 LEU B O 1
ATOM 1532 N N . ASN B 1 73 ? -5.398 -15.203 -1.362 1 95.88 73 ASN B N 1
ATOM 1533 C CA . ASN B 1 73 ? -6.25 -14.781 -0.251 1 95.88 73 ASN B CA 1
ATOM 1534 C C . ASN B 1 73 ? -5.566 -13.719 0.604 1 95.88 73 ASN B C 1
ATOM 1536 O O . ASN B 1 73 ? -6.23 -12.82 1.126 1 95.88 73 ASN B O 1
ATOM 1540 N N . GLN B 1 74 ? -4.316 -13.891 0.772 1 96.75 74 GLN B N 1
ATOM 1541 C CA . GLN B 1 74 ? -3.566 -12.867 1.497 1 96.75 74 GLN B CA 1
ATOM 1542 C C . GLN B 1 74 ? -3.633 -11.523 0.779 1 96.75 74 GLN B C 1
ATOM 1544 O O . GLN B 1 74 ? -3.736 -10.477 1.421 1 96.75 74 GLN B O 1
ATOM 1549 N N . VAL B 1 75 ? -3.562 -11.469 -0.495 1 98.44 75 VAL B N 1
ATOM 1550 C CA . VAL B 1 75 ? -3.66 -10.242 -1.272 1 98.44 75 VAL B CA 1
ATOM 1551 C C . VAL B 1 75 ? -5.043 -9.617 -1.079 1 98.44 75 VAL B C 1
ATOM 1553 O O . VAL B 1 75 ? -5.164 -8.398 -0.918 1 98.44 75 VAL B O 1
ATOM 1556 N N . LYS B 1 76 ? -6.066 -10.414 -1.021 1 98.06 76 LYS B N 1
ATOM 1557 C CA . LYS B 1 76 ? -7.418 -9.93 -0.763 1 98.06 76 LYS B CA 1
ATOM 1558 C C . LYS B 1 76 ? -7.52 -9.289 0.621 1 98.06 76 LYS B C 1
ATOM 1560 O O . LYS B 1 76 ? -8.172 -8.258 0.788 1 98.06 76 LYS B O 1
ATOM 1565 N N . ARG B 1 77 ? -6.883 -9.922 1.548 1 98.31 77 ARG B N 1
ATOM 1566 C CA . ARG B 1 77 ? -6.875 -9.367 2.9 1 98.31 77 ARG B CA 1
ATOM 1567 C C . ARG B 1 77 ? -6.168 -8.016 2.936 1 98.31 77 ARG B C 1
ATOM 1569 O O . ARG B 1 77 ? -6.652 -7.078 3.568 1 98.31 77 ARG B O 1
ATOM 1576 N N . GLU B 1 78 ? -5.039 -7.965 2.281 1 97.81 78 GLU B N 1
ATOM 1577 C CA . GLU B 1 78 ? -4.32 -6.699 2.18 1 97.81 78 GLU B CA 1
ATOM 1578 C C . GLU B 1 78 ? -5.195 -5.617 1.552 1 97.81 78 GLU B C 1
ATOM 1580 O O . GLU B 1 78 ? -5.223 -4.48 2.029 1 97.81 78 GLU B O 1
ATOM 1585 N N . SER B 1 79 ? -5.887 -5.98 0.531 1 98.75 79 SER B N 1
ATOM 1586 C CA . SER B 1 79 ? -6.809 -5.055 -0.121 1 98.75 79 SER B CA 1
ATOM 1587 C C . SER B 1 79 ? -7.859 -4.539 0.857 1 98.75 79 SER B C 1
ATOM 1589 O O . SER B 1 79 ? -8.07 -3.33 0.966 1 98.75 79 SER B O 1
ATOM 1591 N N . ARG B 1 80 ? -8.469 -5.375 1.624 1 98.38 80 ARG B N 1
ATOM 1592 C CA . ARG B 1 80 ? -9.5 -5.008 2.59 1 98.38 80 ARG B CA 1
ATOM 1593 C C . ARG B 1 80 ? -8.938 -4.078 3.662 1 98.38 80 ARG B C 1
ATOM 1595 O O . ARG B 1 80 ? -9.586 -3.113 4.059 1 98.38 80 ARG B O 1
ATOM 1602 N N . ASP B 1 81 ? -7.746 -4.375 4.113 1 98.31 81 ASP B N 1
ATOM 1603 C CA . ASP B 1 81 ? -7.098 -3.545 5.125 1 98.31 81 ASP B CA 1
ATOM 1604 C C . ASP B 1 81 ? -6.906 -2.115 4.621 1 98.31 81 ASP B C 1
ATOM 1606 O O . ASP B 1 81 ? -7.129 -1.156 5.363 1 98.31 81 ASP B O 1
ATOM 1610 N N . HIS B 1 82 ? -6.539 -1.985 3.436 1 98.19 82 HIS B N 1
ATOM 1611 C CA . HIS B 1 82 ? -6.316 -0.653 2.887 1 98.19 82 HIS B CA 1
ATOM 1612 C C . HIS B 1 82 ? -7.633 0.072 2.645 1 98.19 82 HIS B C 1
ATOM 1614 O O . HIS B 1 82 ? -7.715 1.293 2.795 1 98.19 82 HIS B O 1
ATOM 1620 N N . THR B 1 83 ? -8.688 -0.707 2.254 1 98.69 83 THR B N 1
ATOM 1621 C CA . THR B 1 83 ? -10.016 -0.119 2.176 1 98.69 83 THR B CA 1
ATOM 1622 C C . THR B 1 83 ? -10.445 0.428 3.533 1 98.69 83 THR B C 1
ATOM 1624 O O . THR B 1 83 ? -10.969 1.543 3.623 1 98.69 83 THR B O 1
ATOM 1627 N N . THR B 1 84 ? -10.227 -0.305 4.539 1 98.62 84 THR B N 1
ATOM 1628 C CA . THR B 1 84 ? -10.562 0.1 5.898 1 98.62 84 THR B CA 1
ATOM 1629 C C . THR B 1 84 ? -9.773 1.344 6.301 1 98.62 84 THR B C 1
ATOM 1631 O O . THR B 1 84 ? -10.32 2.254 6.93 1 98.62 84 THR B O 1
ATOM 1634 N N . LEU B 1 85 ? -8.508 1.396 5.957 1 97.5 85 LEU B N 1
ATOM 1635 C CA . LEU B 1 85 ? -7.672 2.555 6.254 1 97.5 85 LEU B CA 1
ATOM 1636 C C . LEU B 1 85 ? -8.227 3.809 5.586 1 97.5 85 LEU B C 1
ATOM 1638 O O . LEU B 1 85 ? -8.328 4.859 6.223 1 97.5 85 LEU B O 1
ATOM 1642 N N . SER B 1 86 ? -8.547 3.664 4.309 1 98.5 86 SER B N 1
ATOM 1643 C CA . SER B 1 86 ? -9.172 4.773 3.59 1 98.5 86 SER B CA 1
ATOM 1644 C C . SER B 1 86 ? -10.414 5.27 4.312 1 98.5 86 SER B C 1
ATOM 1646 O O . SER B 1 86 ? -10.578 6.473 4.527 1 98.5 86 SER B O 1
ATOM 1648 N N . ASP B 1 87 ? -11.203 4.359 4.766 1 98.31 87 ASP B N 1
ATOM 1649 C CA . ASP B 1 87 ? -12.438 4.688 5.469 1 98.31 87 ASP B CA 1
ATOM 1650 C C . ASP B 1 87 ? -12.141 5.414 6.781 1 98.31 87 ASP B C 1
ATOM 1652 O O . ASP B 1 87 ? -12.844 6.359 7.145 1 98.31 87 ASP B O 1
ATOM 1656 N N . ILE B 1 88 ? -11.242 4.996 7.523 1 98.38 88 ILE B N 1
ATOM 1657 C CA . ILE B 1 88 ? -10.859 5.594 8.797 1 98.38 88 ILE B CA 1
ATOM 1658 C C . ILE B 1 88 ? -10.398 7.031 8.578 1 98.38 88 ILE B C 1
ATOM 1660 O O . ILE B 1 88 ? -10.758 7.93 9.344 1 98.38 88 ILE B O 1
ATOM 1664 N N . TYR B 1 89 ? -9.641 7.266 7.477 1 98.12 89 TYR B N 1
ATOM 1665 C CA . TYR B 1 89 ? -9.211 8.625 7.164 1 98.12 89 TYR B CA 1
ATOM 1666 C C . TYR B 1 89 ? -10.406 9.531 6.895 1 98.12 89 TYR B C 1
ATOM 1668 O O . TYR B 1 89 ? -10.508 10.617 7.469 1 98.12 89 TYR B O 1
ATOM 1676 N N . LEU B 1 90 ? -11.289 9.039 6.094 1 98.12 90 LEU B N 1
ATOM 1677 C CA . LEU B 1 90 ? -12.398 9.852 5.602 1 98.12 90 LEU B CA 1
ATOM 1678 C C . LEU B 1 90 ? -13.445 10.062 6.695 1 98.12 90 LEU B C 1
ATOM 1680 O O . LEU B 1 90 ? -14.016 11.148 6.812 1 98.12 90 LEU B O 1
ATOM 1684 N N . ASN B 1 91 ? -13.594 9.086 7.559 1 97.31 91 ASN B N 1
ATOM 1685 C CA . ASN B 1 91 ? -14.766 9.109 8.422 1 97.31 91 ASN B CA 1
ATOM 1686 C C . ASN B 1 91 ? -14.383 9.297 9.891 1 97.31 91 ASN B C 1
ATOM 1688 O O . ASN B 1 91 ? -15.242 9.578 10.727 1 97.31 91 ASN B O 1
ATOM 1692 N N . ASN B 1 92 ? -13.172 9.125 10.195 1 95.56 92 ASN B N 1
ATOM 1693 C CA . ASN B 1 92 ? -12.75 9.258 11.594 1 95.56 92 ASN B CA 1
ATOM 1694 C C . ASN B 1 92 ? -11.734 10.375 11.766 1 95.56 92 ASN B C 1
ATOM 1696 O O . ASN B 1 92 ? -11.938 11.281 12.578 1 95.56 92 ASN B O 1
ATOM 1700 N N . ILE B 1 93 ? -10.789 10.469 10.93 1 95.81 93 ILE B N 1
ATOM 1701 C CA . ILE B 1 93 ? -9.672 11.383 11.133 1 95.81 93 ILE B CA 1
ATOM 1702 C C . ILE B 1 93 ? -10.062 12.781 10.656 1 95.81 93 ILE B C 1
ATOM 1704 O O . ILE B 1 93 ? -10.008 13.742 11.43 1 95.81 93 ILE B O 1
ATOM 1708 N N . ILE B 1 94 ? -10.539 12.906 9.438 1 96.44 94 ILE B N 1
ATOM 1709 C CA . ILE B 1 94 ? -10.828 14.203 8.828 1 96.44 94 ILE B CA 1
ATOM 1710 C C . ILE B 1 94 ? -11.922 14.914 9.617 1 96.44 94 ILE B C 1
ATOM 1712 O O . ILE B 1 94 ? -11.773 16.094 9.961 1 96.44 94 ILE B O 1
ATOM 1716 N N . PRO B 1 95 ? -13.008 14.234 10 1 95.81 95 PRO B N 1
ATOM 1717 C CA . PRO B 1 95 ? -14.047 14.922 10.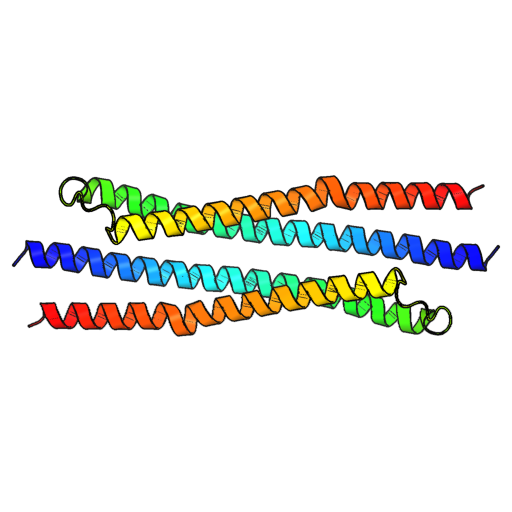773 1 95.81 95 PRO B CA 1
ATOM 1718 C C . PRO B 1 95 ? -13.516 15.508 12.078 1 95.81 95 PRO B C 1
ATOM 1720 O O . PRO B 1 95 ? -13.984 16.562 12.523 1 95.81 95 PRO B O 1
ATOM 1723 N N . ARG B 1 96 ? -12.484 14.922 12.734 1 93.44 96 ARG B N 1
ATOM 1724 C CA . ARG B 1 96 ? -11.898 15.438 13.969 1 93.44 96 ARG B CA 1
ATOM 1725 C C . ARG B 1 96 ? -11.141 16.75 13.711 1 93.44 96 ARG B C 1
ATOM 1727 O O . ARG B 1 96 ? -11.18 17.656 14.531 1 93.44 96 ARG B O 1
ATOM 1734 N N . PHE B 1 97 ? -10.484 16.859 12.555 1 91 97 PHE B N 1
ATOM 1735 C CA . PHE B 1 97 ? -9.812 18.094 12.195 1 91 97 PHE B CA 1
ATOM 1736 C C . PHE B 1 97 ? -10.82 19.219 11.969 1 91 97 PHE B C 1
ATOM 1738 O O . PHE B 1 97 ? -10.586 20.359 12.367 1 91 97 PHE B O 1
ATOM 1745 N N . VAL B 1 98 ? -11.953 18.766 11.281 1 92.5 98 VAL B N 1
ATOM 1746 C CA . VAL B 1 98 ? -13.008 19.75 11.023 1 92.5 98 VAL B CA 1
ATOM 1747 C C . VAL B 1 98 ? -13.555 20.266 12.352 1 92.5 98 VAL B C 1
ATOM 1749 O O . VAL B 1 98 ? -13.703 21.484 12.531 1 92.5 98 VAL B O 1
ATOM 1752 N N . GLN B 1 99 ? -13.773 19.438 13.344 1 92.25 99 GLN B N 1
ATOM 1753 C CA . GLN B 1 99 ? -14.305 19.797 14.656 1 92.25 99 GLN B CA 1
ATOM 1754 C C . GLN B 1 99 ? -13.352 20.719 15.406 1 92.25 99 GLN B C 1
ATOM 1756 O O . GLN B 1 99 ? -13.766 21.734 15.977 1 92.25 99 GLN B O 1
ATOM 1761 N N . VAL B 1 100 ? -12.102 20.375 15.383 1 88.12 100 VAL B N 1
ATOM 1762 C CA . VAL B 1 100 ? -11.094 21.188 16.062 1 88.12 100 VAL B CA 1
ATOM 1763 C C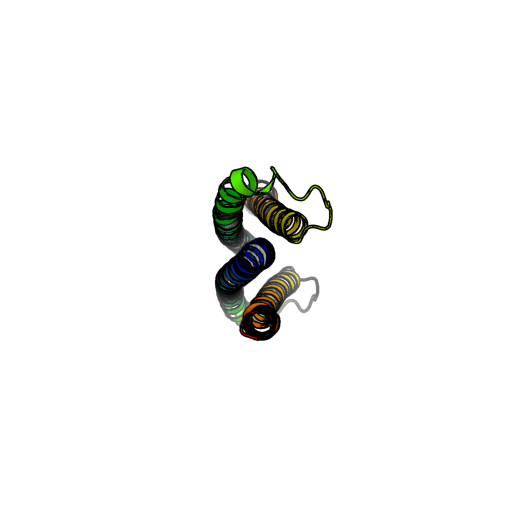 . VAL B 1 100 ? -10.992 22.562 15.422 1 88.12 100 VAL B C 1
ATOM 1765 O O . VAL B 1 100 ? -10.859 23.562 16.109 1 88.12 100 VAL B O 1
ATOM 1768 N N . SER B 1 101 ? -11.086 22.625 14.102 1 84.88 101 SER B N 1
ATOM 1769 C CA . SER B 1 101 ? -11.039 23.891 13.375 1 84.88 101 SER B CA 1
ATOM 1770 C C . SER B 1 101 ? -12.227 24.781 13.727 1 84.88 101 SER B C 1
ATOM 1772 O O . SER B 1 101 ? -12.062 25.984 13.922 1 84.88 101 SER B O 1
ATOM 1774 N N . GLU B 1 102 ? -13.328 24.203 13.82 1 85.44 102 GLU B N 1
ATOM 1775 C CA . GLU B 1 102 ? -14.531 24.953 14.164 1 85.44 102 GLU B CA 1
ATOM 1776 C C . GLU B 1 102 ? -14.477 25.469 15.602 1 85.44 102 GLU B C 1
ATOM 1778 O O . GLU B 1 102 ? -14.883 26.594 15.883 1 85.44 102 GLU B O 1
ATOM 1783 N N . ASP B 1 103 ? -13.945 24.688 16.516 1 84.06 103 ASP B N 1
ATOM 1784 C CA . ASP B 1 103 ? -13.812 25.062 17.922 1 84.06 103 ASP B CA 1
ATOM 1785 C C . ASP B 1 103 ? -12.805 26.203 18.094 1 84.06 103 ASP B C 1
ATOM 1787 O O . ASP B 1 103 ? -13 27.094 18.906 1 84.06 103 ASP B O 1
ATOM 1791 N N . SER B 1 104 ? -11.781 26.172 17.312 1 75.94 104 SER B N 1
ATOM 1792 C CA . SER B 1 104 ? -10.758 27.203 17.359 1 75.94 104 SER B CA 1
ATOM 1793 C C . SER B 1 104 ? -11.305 28.531 16.828 1 75.94 104 SER B C 1
ATOM 1795 O O . SER B 1 104 ? -10.922 29.609 17.328 1 75.94 104 SER B O 1
ATOM 1797 N N . GLY B 1 105 ? -12.117 28.438 15.773 1 72 105 GLY B N 1
ATOM 1798 C CA . GLY B 1 105 ? -12.734 29.641 15.234 1 72 105 GLY B CA 1
ATOM 1799 C C . GLY B 1 105 ? -13.711 30.297 16.203 1 72 105 GLY B C 1
ATOM 1800 O O . GLY B 1 105 ? -13.828 31.516 16.219 1 72 105 GLY B O 1
ATOM 1801 N N . ARG B 1 106 ? -14.352 29.531 17.031 1 74.12 106 ARG B N 1
ATOM 1802 C CA . ARG B 1 106 ? -15.32 30.031 18 1 74.12 106 ARG B CA 1
ATOM 1803 C C . ARG B 1 106 ? -14.633 30.766 19.141 1 74.12 106 ARG B C 1
ATOM 1805 O O . ARG B 1 106 ? -15.164 31.75 19.656 1 74.12 106 ARG B O 1
ATOM 1812 N N . LEU B 1 107 ? -13.492 30.406 19.453 1 63.72 107 LEU B N 1
ATOM 1813 C CA . LEU B 1 107 ? -12.766 31.062 20.547 1 63.72 107 LEU B CA 1
ATOM 1814 C C . LEU B 1 107 ? -12.258 32.438 20.109 1 63.72 107 LEU B C 1
ATOM 1816 O O . LEU B 1 107 ? -12.141 33.344 20.938 1 63.72 107 LEU B O 1
ATOM 1820 N N . PHE B 1 108 ? -11.953 32.625 18.875 1 60.94 108 PHE B N 1
ATOM 1821 C CA . PHE B 1 108 ? -11.445 33.906 18.406 1 60.94 108 PHE B CA 1
ATOM 1822 C C . PHE B 1 108 ? -12.586 34.844 18.062 1 60.94 108 PHE B C 1
ATOM 1824 O O . PHE B 1 108 ? -12.375 36.062 17.922 1 60.94 108 PHE B O 1
ATOM 1831 N N . LYS B 1 109 ? -13.711 34.406 17.734 1 60.12 109 LYS B N 1
ATOM 1832 C CA . LYS B 1 109 ? -14.836 35.281 17.469 1 60.12 109 LYS B CA 1
ATOM 1833 C C . LYS B 1 109 ? -15.453 35.812 18.766 1 60.12 109 LYS B C 1
ATOM 1835 O O . LYS B 1 109 ? -16.188 36.812 18.766 1 60.12 109 LYS B O 1
ATOM 1840 N N . LYS B 1 110 ? -15.047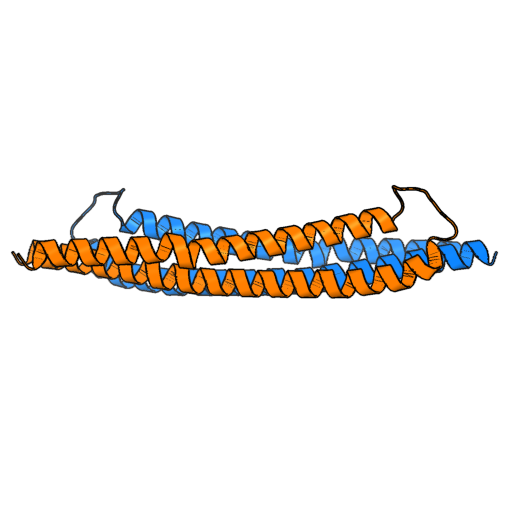 35.344 19.953 1 50.5 110 LYS B N 1
ATOM 1841 C CA . LYS B 1 110 ? -15.516 35.969 21.172 1 50.5 110 LYS B CA 1
ATOM 1842 C C . LYS B 1 110 ? -14.492 36.969 21.703 1 50.5 110 LYS B C 1
ATOM 1844 O O . LYS B 1 110 ? -13.289 36.781 21.516 1 50.5 110 LYS B O 1
#

InterPro domains:
  IPR001060 FCH domain [PF00611] (1-83)
  IPR001060 FCH domain [SM00055] (4-89)
  IPR027267 AH/BAR domain superfamily [G3DSA:1.20.1270.60] (1-110)
  IPR027267 AH/BAR domain superfamily [SSF103657] (2-110)
  IPR031160 F-BAR domain [PS51741] (1-110)
  IPR051627 SLIT-ROBO Rho GTPase-activating [PTHR14166] (1-110)

Secondary structure (DSSP, 8-state):
-HHHHHHHHHHHHHHHHHHHHHHHHHHHHHHHHHHHHHHHHHHHHHHHHHHHHHTTT---TT-HHHHHHHHHHHHHHHHHHHHHHHHHIIIIIHHHHHHHHHHHHHHHH-/-HHHHHHHHHHHHHHHHHHHHHHHHHHHHHHHHHHHHHHHHHHHHHHHHHHHHHTTT---TTSHHHHHHHHHHHHHHHHHHHHHHHHHIIIIIHHHHHHHHHHHHHHHH-

Organism: Mus musculus (NCBI:txid10090)

Foldseek 3Di:
DVVLVVVLVVLLVVLVVLLVVLLVVLVVLLVQLVVLLVVLVVVVVVLVVVCVVVVVPDPPCVPPSNVVNVVSVVSNVSSVVSNVSSCCSVPPVSVVSVVVSVVSVVVVVD/DVVLVVVLVVLLVVLVVLLVVLLVVLVVLLVQLVVLLVVLVVVVVVLVVCCVVVVVPDPPCPPPSNVVNVVSVVSNVSSVVSNVSSCCSVPPVSVVSVVVSVVSVVVVVD

Solvent-accessible surface area (backbone atoms only — not comparable to full-atom values): 11460 Å² total; per-residue (Å²): 114,65,65,64,46,52,56,50,49,52,50,45,50,48,41,50,51,51,40,54,50,41,53,52,50,20,51,52,29,38,54,49,16,52,51,37,37,54,54,30,49,59,52,51,54,53,47,53,62,48,39,74,68,45,64,79,70,75,85,63,69,91,31,73,63,44,56,50,51,50,53,38,49,50,40,40,50,53,17,50,54,31,40,50,50,18,47,43,32,64,70,50,51,37,55,50,42,52,51,52,45,53,53,56,54,54,60,66,75,100,113,67,65,63,46,52,54,48,50,51,50,47,50,51,42,50,50,51,39,53,49,40,52,52,49,20,53,52,31,38,52,48,16,51,53,36,38,53,53,30,49,58,52,52,55,52,48,54,62,48,38,77,68,47,63,80,73,74,84,62,68,89,31,75,62,44,55,52,51,50,53,38,50,49,40,41,50,54,15,51,53,29,42,50,49,19,48,45,32,64,68,51,50,37,54,51,42,54,51,52,45,54,54,54,53,56,61,68,76,100

pLDDT: mean 84.19, std 16.71, range [47.16, 98.88]

Nearest PDB structures (foldseek):
  1ujw-assembly1_B  TM=4.454E-01  e=2.555E+00  Escherichia coli
  6nct-assembly1_B  TM=4.601E-01  e=5.714E+00  Homo sapiens
  7nsu-assembly1_D  TM=4.236E-01  e=9.585E+00  Escherichia coli
  1ujw-assembly1_B  TM=4.428E-01  e=2.251E+00  Escherichia coli
  6nct-assembly1_B  TM=4.588E-01  e=6.273E+00  Homo sapiens

Radius of gyration: 25.31 Å; Cα contacts (8 Å, |Δi|>4): 150; chains: 2; bounding box: 31×81×44 Å